Protein AF-A0A093YH82-F1 (afdb_monomer)

Secondary structure (DSSP, 8-state):
--SHHHHHTT-TT-SHHHHHHHHH--TTS-GGGHHHHHHHHHHHHHHS-HHHHHHHHHHHTS-HHHHHHTPPPHHHIIIIITTT--HHHHHHHTS-TT--PPEEEE----GGGHHHHHHHHHHTTTTSTTS--GGGEE--HHHH--SSTTGGGGHHHH-GGGG--PPS---------------SSHHHHHHHHHHHTTPPP-EEEE-TTTT-

Radius of gyration: 19.97 Å; Cα contacts (8 Å, |Δi|>4): 222; chains: 1; bounding box: 44×52×55 Å

Solvent-accessible surface area (backbone atoms only — not comparable to full-atom values): 12768 Å² total; per-residue (Å²): 143,76,61,71,68,63,67,55,50,27,42,83,57,53,37,34,65,42,53,53,46,63,75,69,56,70,82,86,57,62,77,92,44,46,67,62,50,48,59,50,51,41,52,54,56,67,69,44,51,62,77,73,44,38,69,30,42,57,57,44,69,46,55,71,71,58,42,68,76,62,48,65,52,70,71,52,40,65,64,76,40,55,82,65,37,52,52,58,48,32,39,55,42,51,48,60,57,76,60,82,73,56,35,42,37,42,41,53,80,59,76,90,41,45,66,50,49,52,51,50,46,56,78,50,33,57,56,37,97,89,38,37,47,59,72,36,58,45,79,46,70,96,80,39,61,42,76,66,95,69,27,70,62,56,49,47,68,48,35,50,45,68,76,59,67,40,66,73,67,79,70,67,89,62,82,72,78,88,72,96,70,87,87,82,67,63,72,63,51,52,52,50,53,63,55,61,72,68,71,70,80,54,72,48,71,39,38,71,77,74,52,109

Sequence (212 aa):
MSDINSQRLGQYGTVPLDFFILEKWDFSLPVTKDLQQWERLTKEYLALTALQRFPAWARADMSRSELEANLPSNGEIDRALRPFQTRSERLISAQPPGQTEPLWLRTCYDPSLASAYEDMFSDCYVGDASGIPAKCVVDEVGLYDWPGPDGWQNILTRIPGLCDIVQGSVEEDYEFED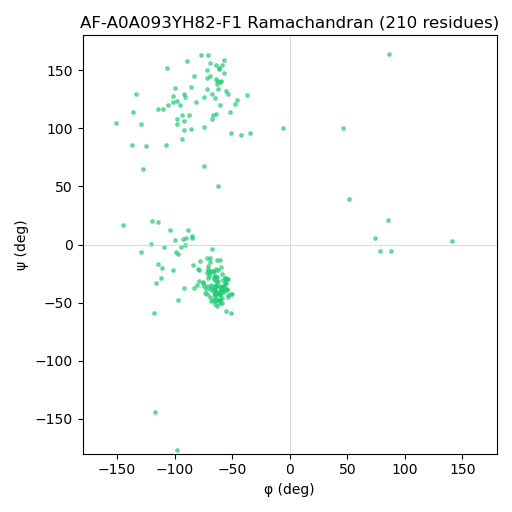EEYQHEGEEENEALGLASFKSRVLIYVLDEEALR

Nearest PDB structures (foldseek):
  2og2-assembly1_A  TM=2.570E-01  e=1.392E+00  Arabidopsis thaliana

Foldseek 3Di:
DPDPVVVPQLDQQQFLLNVQQLVQPDPVDDLVCLVVSLQVSLVVLLPDDLVRSVVSVVSNPDDPVSSVVPGDDPVCCVRNPPVQEDSLLRNQLRDDAPDFFAAEAEQDDPPVLVVLVVVVCVVQVECDPPGGNVSRYHDDCVRRNADDPCRNVCSCSHRVSQLNHDDDDPPPPPPPPDDDDDDDDVVVVVVVVVVVSPDHRHYDYHDPVNSD

Mean predicted aligned error: 10.2 Å

pLDDT: mean 77.93, std 19.52, range [32.75, 98.31]

Structure (mmCIF, N/CA/C/O backbone):
data_AF-A0A093YH82-F1
#
_entry.id   AF-A0A093YH82-F1
#
loop_
_atom_site.group_PDB
_atom_site.id
_atom_site.type_symbol
_atom_site.label_atom_id
_atom_site.label_alt_id
_atom_site.label_comp_id
_atom_site.label_asym_id
_atom_site.label_entity_id
_atom_site.label_seq_id
_atom_site.pdbx_PDB_ins_code
_atom_site.Cartn_x
_atom_site.Cartn_y
_atom_site.Cartn_z
_atom_site.occupancy
_atom_site.B_iso_or_equiv
_atom_site.auth_seq_id
_atom_site.auth_comp_id
_atom_site.auth_asym_id
_atom_site.auth_atom_id
_atom_site.pdbx_PDB_model_num
ATOM 1 N N . MET A 1 1 ? 23.871 -4.138 13.050 1.00 36.53 1 MET A N 1
ATOM 2 C CA . MET A 1 1 ? 22.652 -3.940 13.871 1.00 36.53 1 MET A CA 1
ATOM 3 C C . MET A 1 1 ? 21.409 -4.112 12.985 1.00 36.53 1 MET A C 1
ATOM 5 O O . MET A 1 1 ? 20.714 -3.134 12.759 1.00 36.53 1 MET A O 1
ATOM 9 N N . SER A 1 2 ? 21.144 -5.292 12.400 1.00 43.94 2 SER A N 1
ATOM 10 C CA . SER A 1 2 ? 20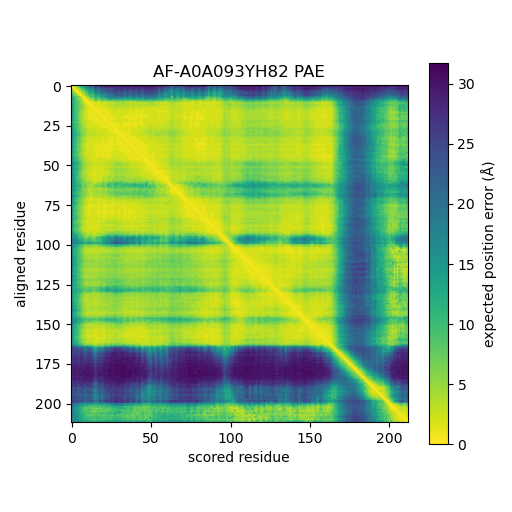.314 -5.316 11.171 1.00 43.94 2 SER A CA 1
ATOM 11 C C . SER A 1 2 ? 19.354 -6.491 10.939 1.00 43.94 2 SER A C 1
ATOM 13 O O . SER A 1 2 ? 18.858 -6.595 9.828 1.00 43.94 2 SER A O 1
ATOM 15 N N . ASP A 1 3 ? 19.001 -7.311 11.934 1.00 40.41 3 ASP A N 1
ATOM 16 C CA . ASP A 1 3 ? 17.954 -8.341 11.721 1.00 40.41 3 ASP A CA 1
ATOM 17 C C . ASP A 1 3 ? 16.657 -8.095 12.504 1.00 40.41 3 ASP A C 1
ATOM 19 O O . ASP A 1 3 ? 15.573 -8.432 12.038 1.00 40.41 3 ASP A O 1
ATOM 23 N N . ILE A 1 4 ? 16.726 -7.438 13.665 1.00 40.38 4 ILE A N 1
ATOM 24 C CA . ILE A 1 4 ? 15.551 -7.262 14.538 1.00 40.38 4 ILE A CA 1
ATOM 25 C C . ILE A 1 4 ? 14.650 -6.111 14.055 1.00 40.38 4 ILE A C 1
ATOM 27 O O . ILE A 1 4 ? 13.427 -6.226 14.108 1.00 40.38 4 ILE A O 1
ATOM 31 N N . ASN A 1 5 ? 15.225 -5.034 13.503 1.00 43.69 5 ASN A N 1
ATOM 32 C CA . ASN A 1 5 ? 14.439 -3.942 12.912 1.00 43.69 5 ASN A CA 1
ATOM 33 C C . ASN A 1 5 ? 13.711 -4.386 11.629 1.00 43.69 5 ASN A C 1
ATOM 35 O O . ASN A 1 5 ? 12.568 -3.994 11.410 1.00 43.69 5 ASN A O 1
ATOM 39 N N . SER A 1 6 ? 14.320 -5.273 10.836 1.00 44.19 6 SER A N 1
ATOM 40 C CA . SER A 1 6 ? 13.731 -5.838 9.613 1.00 44.19 6 SER A CA 1
ATOM 41 C C . SER A 1 6 ? 12.573 -6.804 9.898 1.00 44.19 6 SER A C 1
ATOM 43 O O . SER A 1 6 ? 11.662 -6.933 9.084 1.00 44.19 6 SER A O 1
ATOM 45 N N . GLN A 1 7 ? 12.559 -7.464 11.065 1.00 49.19 7 GLN A N 1
ATOM 46 C CA . GLN A 1 7 ? 11.446 -8.334 11.467 1.00 49.19 7 GLN A CA 1
ATOM 47 C C . GLN A 1 7 ? 10.170 -7.551 11.824 1.00 49.19 7 GLN A C 1
ATOM 49 O O . GLN A 1 7 ? 9.080 -8.084 11.614 1.00 49.19 7 GLN A O 1
ATOM 54 N N . ARG A 1 8 ? 10.305 -6.305 12.305 1.00 60.03 8 ARG A N 1
ATOM 55 C CA . ARG A 1 8 ? 9.200 -5.426 12.739 1.00 60.03 8 ARG A CA 1
ATOM 56 C C . ARG A 1 8 ? 8.541 -4.671 11.586 1.00 60.03 8 ARG A C 1
ATOM 58 O O . ARG A 1 8 ? 7.331 -4.464 11.596 1.00 60.03 8 ARG A O 1
ATOM 65 N N . LEU A 1 9 ? 9.332 -4.244 10.602 1.00 62.75 9 LEU A N 1
ATOM 66 C CA . LEU A 1 9 ? 8.806 -3.506 9.459 1.00 62.75 9 LEU A CA 1
ATOM 67 C C . LEU A 1 9 ? 7.808 -4.397 8.692 1.00 62.75 9 LEU A C 1
ATOM 69 O O . LEU A 1 9 ? 8.036 -5.589 8.455 1.00 62.75 9 LEU A O 1
ATOM 73 N N . GLY A 1 10 ? 6.663 -3.817 8.343 1.00 71.31 10 GLY A N 1
ATOM 74 C CA . GLY A 1 10 ? 5.588 -4.514 7.641 1.00 71.31 10 GLY A CA 1
ATOM 75 C C . GLY A 1 10 ? 4.761 -5.497 8.483 1.00 71.31 10 GLY A C 1
ATOM 76 O O . GLY A 1 10 ? 3.895 -6.169 7.919 1.00 71.31 10 GLY A O 1
ATOM 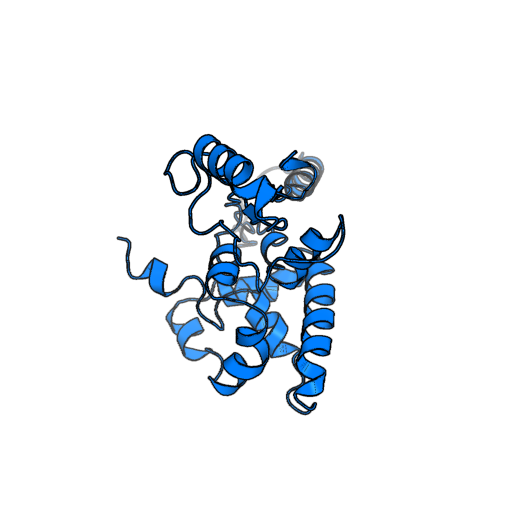77 N N . GLN A 1 11 ? 4.972 -5.594 9.805 1.00 87.31 11 GLN A N 1
ATOM 78 C CA . GLN A 1 11 ? 4.067 -6.334 10.697 1.00 87.31 11 GLN A CA 1
ATOM 79 C C . GLN A 1 11 ? 2.657 -5.716 10.680 1.00 87.31 11 GLN A C 1
ATOM 81 O O . GLN A 1 11 ? 2.493 -4.529 10.417 1.00 87.31 11 GLN A O 1
ATOM 86 N N . TYR A 1 12 ? 1.624 -6.530 10.914 1.00 90.12 12 TYR A N 1
ATOM 87 C CA . TYR A 1 12 ? 0.246 -6.052 11.056 1.00 90.12 12 TYR A CA 1
ATOM 88 C C . TYR A 1 12 ? 0.029 -5.314 12.378 1.00 90.12 12 TYR A C 1
ATOM 90 O O . TYR A 1 12 ? 0.430 -5.817 13.425 1.00 90.12 12 TYR A O 1
ATOM 98 N N . GLY A 1 13 ? -0.632 -4.156 12.322 1.00 89.06 13 GLY A N 1
ATOM 99 C CA . GLY A 1 13 ? -0.897 -3.310 13.487 1.00 89.06 13 GLY A CA 1
ATOM 100 C C . GLY A 1 13 ? 0.239 -2.354 13.843 1.00 89.06 13 GLY A C 1
ATOM 101 O O . GLY A 1 13 ? 0.338 -1.944 14.993 1.00 89.06 13 GLY A O 1
ATOM 102 N N . THR A 1 14 ? 1.126 -2.046 12.896 1.00 87.25 14 THR A N 1
ATOM 103 C CA . THR A 1 14 ? 2.316 -1.218 13.148 1.00 87.25 14 THR A CA 1
ATOM 104 C C . THR A 1 14 ? 2.490 -0.070 12.163 1.00 87.25 14 THR A C 1
ATOM 106 O O . THR A 1 14 ? 3.412 0.716 12.347 1.00 87.25 14 THR A O 1
ATOM 109 N N . VAL A 1 15 ? 1.677 0.027 11.107 1.00 88.19 15 VAL A N 1
ATOM 110 C CA . VAL A 1 15 ? 1.734 1.164 10.171 1.00 88.19 15 VAL A CA 1
ATOM 111 C C . VAL A 1 15 ? 0.530 2.087 10.382 1.00 88.19 15 VAL A C 1
ATOM 113 O O . VAL A 1 15 ? -0.530 1.602 10.787 1.00 88.19 15 VAL A O 1
ATOM 116 N N . PRO A 1 16 ? 0.642 3.395 10.084 1.00 88.44 16 PRO A N 1
ATOM 117 C CA . PRO A 1 16 ? -0.427 4.375 10.312 1.00 88.44 16 PRO A CA 1
ATOM 118 C C . PRO A 1 16 ? -1.782 3.946 9.737 1.00 88.44 16 PRO A C 1
ATOM 120 O O . PRO A 1 16 ? -2.814 4.046 10.403 1.00 88.44 16 PRO A O 1
ATOM 123 N N . LEU A 1 17 ? -1.776 3.395 8.521 1.00 91.81 17 LEU A N 1
ATOM 124 C CA . LEU A 1 17 ? -2.990 2.909 7.875 1.00 91.81 17 LEU A CA 1
ATOM 125 C C . LEU A 1 17 ? -3.718 1.841 8.707 1.00 91.81 17 LEU A C 1
ATOM 127 O O . LEU A 1 17 ? -4.943 1.856 8.735 1.00 91.81 17 LEU A O 1
ATOM 131 N N . ASP A 1 18 ? -3.016 0.956 9.423 1.00 93.69 18 ASP A N 1
ATOM 132 C CA . ASP A 1 18 ? -3.671 -0.084 10.231 1.00 93.69 18 ASP A CA 1
ATOM 133 C C . ASP A 1 18 ? -4.553 0.517 11.306 1.00 93.69 18 ASP A C 1
ATOM 135 O O . ASP A 1 18 ? -5.696 0.102 11.469 1.00 93.69 18 ASP A O 1
ATOM 139 N N . PHE A 1 19 ? -4.017 1.500 12.032 1.00 92.00 19 PHE A N 1
ATOM 140 C CA . PHE A 1 19 ? -4.738 2.165 13.107 1.00 92.00 19 PHE A CA 1
ATOM 141 C C . PHE A 1 19 ? -5.985 2.846 12.558 1.00 92.00 19 PHE A C 1
ATOM 143 O O . PHE A 1 19 ? -7.058 2.723 13.142 1.00 92.00 19 PHE A O 1
ATOM 150 N N . PHE A 1 20 ? -5.859 3.509 11.406 1.00 94.56 20 PHE A N 1
ATOM 151 C CA . PHE A 1 20 ? -6.989 4.153 10.748 1.00 94.56 20 PHE A CA 1
ATOM 152 C C . PHE A 1 20 ? -8.055 3.148 10.294 1.00 94.56 20 PHE A C 1
ATOM 154 O O . PHE A 1 20 ? -9.246 3.365 10.522 1.00 94.56 20 PHE A O 1
ATOM 161 N N . ILE A 1 21 ? -7.633 2.055 9.652 1.00 96.44 21 ILE A N 1
ATOM 162 C CA . ILE A 1 21 ? -8.532 1.013 9.154 1.00 96.44 21 ILE A CA 1
ATOM 163 C C . ILE A 1 21 ? -9.257 0.357 10.324 1.00 96.44 21 ILE A C 1
ATOM 165 O O . ILE A 1 21 ? -10.482 0.335 10.327 1.00 96.44 21 ILE A O 1
ATOM 169 N N . LEU A 1 22 ? -8.527 -0.123 11.331 1.00 95.94 22 LEU A N 1
ATOM 170 C CA . LEU A 1 22 ? -9.089 -0.854 12.467 1.00 95.94 22 LEU A CA 1
ATOM 171 C C . LEU A 1 22 ? -10.028 0.003 13.321 1.00 95.94 22 LEU A C 1
ATOM 173 O O . LEU A 1 22 ? -11.048 -0.502 13.777 1.00 95.94 22 LEU A O 1
ATOM 177 N N . GLU A 1 23 ? -9.740 1.297 13.488 1.00 95.31 23 GLU A N 1
ATOM 178 C CA . GLU A 1 23 ? -10.619 2.220 14.221 1.00 95.31 23 GLU A CA 1
ATOM 179 C C . GLU A 1 23 ? -11.972 2.427 13.521 1.00 95.31 23 GLU A C 1
ATOM 181 O O . GLU A 1 23 ? -12.988 2.666 14.173 1.00 95.31 23 GLU A O 1
ATOM 186 N N . LYS A 1 24 ? -12.003 2.331 12.188 1.00 97.00 24 LYS A N 1
ATOM 187 C CA . LYS A 1 24 ? -13.188 2.623 11.365 1.00 97.00 24 LYS A CA 1
ATOM 188 C C . LYS A 1 24 ? -13.828 1.388 10.733 1.00 97.00 24 LYS A C 1
ATOM 190 O O . LYS A 1 24 ? -14.830 1.524 10.022 1.00 97.00 24 LYS A O 1
ATOM 195 N N . TRP A 1 25 ? -13.253 0.208 10.944 1.00 98.31 25 TRP A N 1
ATOM 196 C CA . TRP A 1 25 ? -13.757 -1.038 10.387 1.00 98.31 25 TRP A CA 1
ATOM 197 C C . TRP A 1 25 ? -15.017 -1.485 11.125 1.00 98.31 25 TRP A C 1
ATOM 199 O O . TRP A 1 25 ? -15.015 -1.635 12.346 1.00 98.31 25 TRP A O 1
ATOM 209 N N . ASP A 1 26 ? -16.096 -1.756 10.393 1.00 97.94 26 ASP A N 1
ATOM 210 C CA . ASP A 1 26 ? -17.311 -2.306 10.985 1.00 97.94 26 ASP A CA 1
ATOM 211 C C . ASP A 1 26 ? -17.272 -3.838 10.930 1.00 97.94 26 ASP A C 1
ATOM 213 O O . ASP A 1 26 ? -17.585 -4.477 9.917 1.00 97.94 26 ASP A O 1
ATOM 217 N N . PHE A 1 27 ? -16.888 -4.442 12.055 1.00 96.88 27 PHE A N 1
ATOM 218 C CA . PHE A 1 27 ? -16.849 -5.895 12.222 1.00 96.88 27 PHE A CA 1
ATOM 219 C C . PHE A 1 27 ? -18.239 -6.543 12.312 1.00 96.88 27 PHE A C 1
ATOM 221 O O . PHE A 1 27 ? -18.332 -7.770 12.208 1.00 96.88 27 PHE A O 1
ATOM 228 N N . SER A 1 28 ? -19.318 -5.770 12.469 1.00 97.50 28 SER A N 1
ATOM 229 C CA . SER A 1 28 ? -20.687 -6.303 12.492 1.00 97.50 28 SER A CA 1
ATOM 230 C C . SER A 1 28 ? -21.231 -6.617 11.093 1.00 97.50 28 SER A C 1
ATOM 232 O O . SER A 1 28 ? -22.133 -7.447 10.950 1.00 97.50 28 SER A O 1
ATOM 234 N N . LEU A 1 29 ? -20.663 -6.003 10.048 1.00 97.25 29 LEU A N 1
ATOM 235 C CA . LEU A 1 29 ? -21.036 -6.264 8.658 1.00 97.25 29 LEU A CA 1
ATOM 236 C C . LEU A 1 29 ? -20.603 -7.671 8.210 1.00 97.25 29 LEU A C 1
ATOM 238 O O . LEU A 1 29 ? -19.674 -8.244 8.774 1.00 97.25 29 LEU A O 1
ATOM 242 N N . PRO A 1 30 ? -21.244 -8.262 7.186 1.00 97.50 30 PRO A N 1
ATOM 243 C CA . PRO A 1 30 ? -20.810 -9.544 6.636 1.00 97.50 30 PRO A CA 1
ATOM 244 C C . PRO A 1 30 ? -19.510 -9.407 5.831 1.00 97.50 30 PRO A C 1
ATOM 246 O O . PRO A 1 30 ? -19.300 -8.395 5.167 1.00 97.50 30 PRO A O 1
ATOM 249 N N . VAL A 1 31 ? -18.697 -10.472 5.792 1.00 96.75 31 VAL A N 1
ATOM 250 C CA . VAL A 1 31 ? -17.397 -10.524 5.079 1.00 96.75 31 VAL A CA 1
ATOM 251 C C . VAL A 1 31 ? -17.500 -10.114 3.604 1.00 96.75 31 VAL A C 1
ATOM 253 O O . VAL A 1 31 ? -16.593 -9.511 3.045 1.00 96.75 31 VAL A O 1
ATOM 256 N N . THR A 1 32 ? -18.649 -10.342 2.964 1.00 97.12 32 THR A N 1
ATOM 257 C CA . THR A 1 32 ? -18.919 -9.896 1.584 1.00 97.12 32 THR A CA 1
ATOM 258 C C . THR A 1 32 ? -18.850 -8.375 1.393 1.00 97.12 32 THR A C 1
ATOM 260 O O . THR A 1 32 ? -18.873 -7.902 0.260 1.00 97.12 32 THR A O 1
ATOM 263 N N . LYS A 1 33 ? -18.839 -7.596 2.479 1.00 97.75 33 LYS A N 1
ATOM 264 C CA . LYS A 1 33 ? -18.702 -6.136 2.468 1.00 97.75 33 LYS A CA 1
ATOM 265 C C . LYS A 1 33 ? -17.278 -5.663 2.721 1.00 97.75 33 LYS A C 1
ATOM 267 O O . LYS A 1 33 ? -17.025 -4.482 2.525 1.00 97.75 33 LYS A O 1
ATOM 272 N N . ASP A 1 34 ? -16.359 -6.549 3.087 1.00 97.75 34 ASP A N 1
ATOM 273 C CA . ASP A 1 34 ? -15.014 -6.173 3.524 1.00 97.75 34 ASP A CA 1
ATOM 274 C C . ASP A 1 34 ? -14.233 -5.442 2.413 1.00 97.75 34 ASP A C 1
ATOM 276 O O . ASP A 1 34 ? -13.659 -4.392 2.679 1.00 97.75 34 ASP A O 1
ATOM 280 N N . LEU A 1 35 ? -14.321 -5.874 1.146 1.00 96.06 35 LEU A N 1
ATOM 281 C CA . LEU A 1 35 ? -13.707 -5.139 0.024 1.00 96.06 35 LEU A CA 1
ATOM 282 C C . LEU A 1 35 ? -14.265 -3.713 -0.118 1.00 96.06 35 LEU A C 1
ATOM 284 O O . LEU A 1 35 ? -13.513 -2.757 -0.276 1.00 96.06 35 LEU A O 1
ATOM 288 N N . GLN A 1 36 ? -15.586 -3.557 -0.003 1.00 97.12 36 GLN A N 1
ATOM 289 C CA . GLN A 1 36 ? -16.234 -2.246 -0.074 1.00 97.12 36 GLN A CA 1
ATOM 290 C C . GLN A 1 36 ? -15.825 -1.348 1.106 1.00 97.12 36 GLN A C 1
ATOM 292 O O . GLN A 1 36 ? -15.697 -0.134 0.941 1.00 97.12 36 GLN A O 1
ATOM 297 N N . GLN A 1 37 ? -15.636 -1.929 2.296 1.00 97.94 37 GLN A N 1
ATOM 298 C CA . GLN A 1 37 ? -15.119 -1.201 3.454 1.00 97.94 37 GLN A CA 1
ATOM 299 C C . GLN A 1 37 ? -13.688 -0.732 3.203 1.00 97.94 37 GLN A C 1
ATOM 301 O O . GLN A 1 37 ? -13.418 0.453 3.387 1.00 97.94 37 GLN A O 1
ATOM 306 N N . TRP A 1 38 ? -12.816 -1.625 2.729 1.00 97.31 38 TRP A N 1
ATOM 307 C CA . TRP A 1 38 ? -11.430 -1.304 2.402 1.00 97.31 38 TRP A CA 1
ATOM 308 C C . TRP A 1 38 ? -11.342 -0.144 1.411 1.00 97.31 38 TRP A C 1
ATOM 310 O O . TRP A 1 38 ? -10.793 0.899 1.749 1.00 97.31 38 TRP A O 1
ATOM 320 N N . GLU A 1 39 ? -11.972 -0.267 0.239 1.00 95.62 39 GLU A N 1
ATOM 321 C CA . GLU A 1 39 ? -11.929 0.764 -0.807 1.00 95.62 39 GLU A CA 1
ATOM 322 C C . GLU A 1 39 ? -12.434 2.127 -0.326 1.00 95.62 39 GLU A C 1
ATOM 324 O O . GLU A 1 39 ? -11.891 3.171 -0.698 1.00 95.62 39 GLU A O 1
ATOM 329 N N . ARG A 1 40 ? -13.498 2.135 0.486 1.00 97.38 40 ARG A N 1
ATOM 330 C CA . ARG A 1 40 ? -14.032 3.365 1.075 1.00 97.38 40 ARG A CA 1
ATOM 331 C C . ARG A 1 40 ? -13.018 3.979 2.034 1.00 97.38 40 ARG A C 1
ATOM 333 O O . ARG A 1 40 ? -12.721 5.164 1.914 1.00 97.38 40 ARG A O 1
ATOM 340 N N . LEU A 1 41 ? -12.489 3.191 2.965 1.00 97.75 41 LEU A N 1
ATOM 341 C CA . LEU A 1 41 ? -11.583 3.688 3.995 1.00 97.75 41 LEU A CA 1
ATOM 342 C C . LEU A 1 41 ? -10.236 4.128 3.417 1.00 97.75 41 LEU A C 1
ATOM 344 O O . LEU A 1 41 ? -9.715 5.151 3.844 1.00 97.75 41 LEU A O 1
ATOM 348 N N . THR A 1 42 ? -9.693 3.446 2.408 1.00 95.62 42 THR A N 1
ATOM 349 C CA . THR A 1 42 ? -8.461 3.898 1.743 1.00 95.62 42 THR A CA 1
ATOM 350 C C . THR A 1 42 ? -8.670 5.214 1.005 1.00 95.62 42 THR A C 1
ATOM 352 O O . THR A 1 42 ? -7.806 6.083 1.056 1.00 95.62 42 THR A O 1
ATOM 355 N N . LYS A 1 43 ? -9.832 5.410 0.365 1.00 94.69 43 LYS A N 1
ATOM 356 C CA . LYS A 1 43 ? -10.190 6.702 -0.246 1.00 94.69 43 LYS A CA 1
ATOM 357 C C . LYS A 1 43 ? -10.341 7.799 0.804 1.00 94.69 43 LYS A C 1
ATOM 359 O O . LYS A 1 43 ? -9.844 8.900 0.591 1.00 94.69 43 LYS A O 1
ATOM 364 N N . GLU A 1 44 ? -10.989 7.501 1.931 1.00 95.50 44 GLU A N 1
ATOM 365 C CA . GLU A 1 44 ? -11.082 8.432 3.061 1.00 95.50 44 GLU A CA 1
ATOM 366 C C . GLU A 1 44 ? -9.691 8.807 3.578 1.00 95.50 44 GLU A C 1
ATOM 368 O O . GLU A 1 44 ? -9.417 9.991 3.739 1.00 95.50 44 GLU A O 1
ATOM 373 N N . TYR A 1 45 ? -8.800 7.829 3.766 1.00 93.12 45 TYR A N 1
ATOM 374 C CA . TYR A 1 45 ? -7.431 8.047 4.232 1.00 93.12 45 TYR A CA 1
ATOM 375 C C . TYR A 1 45 ? -6.622 8.935 3.280 1.00 93.12 45 TYR A C 1
ATOM 377 O O . TYR A 1 45 ? -6.011 9.917 3.706 1.00 93.12 45 TYR A O 1
ATOM 385 N N . LEU A 1 46 ? -6.662 8.635 1.979 1.00 89.62 46 LEU A N 1
ATOM 386 C CA . LEU A 1 46 ? -5.981 9.412 0.939 1.00 89.62 46 LEU A CA 1
ATOM 387 C C . LEU A 1 46 ? -6.511 10.848 0.827 1.00 89.62 46 LEU A C 1
ATOM 389 O O . LEU A 1 46 ? -5.761 11.743 0.444 1.00 89.62 46 LEU A O 1
ATOM 393 N N . ALA A 1 47 ? -7.775 11.088 1.182 1.00 90.38 47 ALA A N 1
ATOM 394 C CA . ALA A 1 47 ? -8.365 12.424 1.195 1.00 90.38 47 ALA A CA 1
ATOM 395 C C . ALA A 1 47 ? -7.967 13.265 2.422 1.00 90.38 47 ALA A C 1
ATOM 397 O O . ALA A 1 47 ? -8.182 14.478 2.415 1.00 90.38 47 ALA A O 1
ATOM 398 N N . LEU A 1 48 ? -7.397 12.653 3.468 1.00 84.62 48 LEU A N 1
ATOM 399 C CA . LEU A 1 48 ? -6.932 13.375 4.653 1.00 84.62 48 LEU A CA 1
ATOM 400 C C . LEU A 1 48 ? -5.706 14.236 4.338 1.00 84.62 48 LEU A C 1
ATOM 402 O O . LEU A 1 48 ? -4.827 13.829 3.576 1.00 84.62 48 LEU A O 1
ATOM 406 N N . THR A 1 49 ? -5.611 15.394 4.989 1.00 81.44 49 THR A N 1
ATOM 407 C CA . THR A 1 49 ? -4.369 16.177 5.047 1.00 81.44 49 THR A CA 1
ATOM 408 C C . THR A 1 49 ? -3.329 15.485 5.932 1.00 81.44 49 THR A C 1
ATOM 410 O O . THR A 1 49 ? -3.672 14.637 6.758 1.00 81.44 49 THR A O 1
ATOM 413 N N . ALA A 1 50 ? -2.055 15.879 5.822 1.00 74.00 50 ALA A N 1
ATOM 414 C CA . ALA A 1 50 ? -0.995 15.361 6.693 1.00 74.00 50 ALA A CA 1
ATOM 415 C C . ALA A 1 50 ? -1.343 15.524 8.188 1.00 74.00 50 ALA A C 1
ATOM 417 O O . ALA A 1 50 ? -1.269 14.562 8.950 1.00 74.00 50 ALA A O 1
ATOM 418 N N . LEU A 1 51 ? -1.849 16.702 8.581 1.00 73.56 51 LEU A N 1
ATOM 419 C CA . LEU A 1 51 ? -2.296 16.974 9.952 1.00 73.56 51 LEU A CA 1
ATOM 420 C C . LEU A 1 51 ? -3.429 16.036 10.396 1.00 73.56 51 LEU A C 1
ATOM 422 O O . LEU A 1 51 ? -3.443 15.560 11.526 1.00 73.56 51 LEU A O 1
ATOM 426 N N . GLN A 1 52 ? -4.371 15.723 9.505 1.00 81.06 52 GLN A N 1
ATOM 427 C CA . GLN A 1 52 ? -5.463 14.797 9.810 1.00 81.06 52 GLN A CA 1
ATOM 428 C C . GLN A 1 52 ? -5.002 13.335 9.913 1.00 81.06 52 GLN A C 1
ATOM 430 O O . GLN A 1 52 ? -5.654 12.544 10.594 1.00 81.06 52 GLN A O 1
ATOM 435 N N . ARG A 1 53 ? -3.889 12.963 9.268 1.00 82.69 53 ARG A N 1
ATOM 436 C CA . ARG A 1 53 ? -3.269 11.632 9.405 1.00 82.69 53 ARG A CA 1
ATOM 437 C C . ARG A 1 53 ? -2.353 11.525 10.623 1.00 82.69 53 ARG A C 1
ATOM 439 O O . ARG A 1 53 ? -2.078 10.405 11.056 1.00 82.69 53 ARG A O 1
ATOM 446 N N . PHE A 1 54 ? -1.926 12.652 11.197 1.00 79.81 54 PHE A N 1
ATOM 447 C CA . PHE A 1 54 ? -0.991 12.700 12.323 1.00 79.81 54 PHE A CA 1
ATOM 448 C C . PHE A 1 54 ? -1.369 11.784 13.499 1.00 79.81 54 PHE A C 1
ATOM 450 O O . PHE A 1 54 ? -0.487 11.074 13.967 1.00 79.81 54 PHE A O 1
ATOM 457 N N . PRO A 1 55 ? -2.637 11.668 13.949 1.00 83.69 55 PRO A N 1
ATOM 458 C CA . PRO A 1 55 ? -2.971 10.770 15.059 1.00 83.69 55 PRO A CA 1
ATOM 459 C C . PRO A 1 55 ? -2.630 9.298 14.792 1.00 83.69 55 PRO A C 1
ATOM 461 O O . PRO A 1 55 ? -2.199 8.583 15.693 1.00 83.69 55 PRO A O 1
ATOM 464 N N . ALA A 1 56 ? -2.806 8.834 13.553 1.00 83.56 56 ALA A N 1
ATOM 465 C CA . ALA A 1 56 ? -2.455 7.472 13.164 1.00 83.56 56 ALA A CA 1
ATOM 466 C C . ALA A 1 56 ? -0.931 7.283 13.084 1.00 83.56 56 ALA A C 1
ATOM 468 O O . ALA A 1 56 ? -0.414 6.234 13.465 1.00 83.56 56 ALA A O 1
ATOM 469 N N . TRP A 1 57 ? -0.218 8.318 12.641 1.00 80.06 57 TRP A N 1
ATOM 470 C CA . TRP A 1 57 ? 1.243 8.363 12.623 1.00 80.06 57 TRP A CA 1
ATOM 471 C C . TRP A 1 57 ? 1.856 8.374 14.022 1.00 80.06 57 TRP A C 1
ATOM 473 O O . TRP A 1 57 ? 2.709 7.543 14.308 1.00 80.06 57 TRP A O 1
ATOM 483 N N . ALA A 1 58 ? 1.364 9.228 14.919 1.00 79.38 58 ALA A N 1
ATOM 484 C CA . ALA A 1 58 ? 1.800 9.286 16.311 1.00 79.38 58 ALA A CA 1
ATOM 485 C C . ALA A 1 58 ? 1.629 7.932 17.016 1.00 79.38 58 ALA A C 1
ATOM 487 O O . ALA A 1 58 ? 2.479 7.522 17.800 1.00 79.38 58 ALA A O 1
ATOM 488 N N . ARG A 1 59 ? 0.561 7.186 16.692 1.00 81.31 59 ARG A N 1
ATOM 489 C CA . ARG A 1 59 ? 0.387 5.815 17.191 1.00 81.31 59 ARG A CA 1
ATOM 490 C C . ARG A 1 59 ? 1.425 4.843 16.632 1.00 81.31 59 ARG A C 1
ATOM 492 O O . ARG A 1 59 ? 1.904 3.992 17.372 1.00 81.31 59 ARG A O 1
ATOM 499 N N . ALA A 1 60 ? 1.769 4.959 15.352 1.00 81.50 60 ALA A N 1
ATOM 500 C CA . ALA A 1 60 ? 2.791 4.122 14.725 1.00 81.50 60 ALA A CA 1
ATOM 501 C C . ALA A 1 60 ? 4.213 4.414 15.244 1.00 81.50 60 ALA A C 1
ATOM 503 O O . ALA A 1 60 ? 5.068 3.532 15.178 1.00 81.50 60 ALA A O 1
ATOM 504 N N . ASP A 1 61 ? 4.442 5.610 15.792 1.00 78.75 61 ASP A N 1
ATOM 505 C CA . ASP A 1 61 ? 5.722 6.042 16.368 1.00 78.75 61 ASP A CA 1
ATOM 506 C C . ASP A 1 61 ? 5.860 5.752 17.879 1.00 78.75 61 ASP A C 1
ATOM 508 O O . ASP A 1 61 ? 6.898 6.017 18.484 1.00 78.75 61 ASP A O 1
ATOM 512 N N . MET A 1 62 ? 4.832 5.165 18.509 1.00 78.44 62 MET A N 1
ATOM 513 C CA . MET A 1 62 ? 4.876 4.789 19.927 1.00 78.44 62 MET A CA 1
ATOM 514 C C . MET A 1 62 ? 6.036 3.836 20.252 1.00 78.44 62 MET A C 1
ATOM 516 O O . MET A 1 62 ? 6.551 3.093 19.403 1.00 78.44 62 MET A O 1
ATOM 520 N N . SER A 1 63 ? 6.424 3.800 21.532 1.00 75.81 63 SER A N 1
ATOM 521 C CA . SER A 1 63 ? 7.487 2.907 21.982 1.00 75.81 63 SER A CA 1
ATOM 522 C C . SER A 1 63 ? 7.140 1.444 21.694 1.00 75.81 63 SER A C 1
ATOM 524 O O . SER A 1 63 ? 5.980 1.030 21.638 1.00 75.81 63 SER A O 1
ATOM 526 N N . ARG A 1 64 ? 8.172 0.609 21.549 1.00 70.31 64 ARG A N 1
ATOM 527 C CA . ARG A 1 64 ? 7.997 -0.813 21.226 1.00 70.31 64 ARG A CA 1
ATOM 528 C C . ARG A 1 64 ? 7.055 -1.533 22.199 1.00 70.31 64 ARG A C 1
ATOM 530 O O . ARG A 1 64 ? 6.220 -2.312 21.756 1.00 70.31 64 ARG A O 1
ATOM 537 N N . SER A 1 65 ? 7.198 -1.282 23.498 1.00 75.81 65 SER A N 1
ATOM 538 C CA . SER A 1 65 ? 6.354 -1.895 24.527 1.00 75.81 65 SER A CA 1
ATOM 539 C C . SER A 1 65 ? 4.892 -1.476 24.410 1.00 75.81 65 SER A C 1
ATOM 541 O O . SER A 1 65 ? 4.007 -2.285 24.671 1.00 75.81 65 SER A O 1
ATOM 543 N N . GLU A 1 66 ? 4.632 -0.233 24.003 1.00 79.69 66 GLU A N 1
ATOM 544 C CA . GLU A 1 66 ? 3.273 0.276 23.816 1.00 79.69 66 GLU A CA 1
ATOM 545 C C . GLU A 1 66 ? 2.633 -0.308 22.559 1.00 79.69 66 GLU A C 1
ATOM 547 O O . GLU A 1 66 ? 1.481 -0.731 22.609 1.00 79.69 66 GLU A O 1
ATOM 552 N N . LEU A 1 67 ? 3.378 -0.414 21.457 1.00 77.31 67 LEU A N 1
ATOM 553 C CA . LEU A 1 67 ? 2.893 -1.075 20.244 1.00 77.31 67 LEU A CA 1
ATOM 554 C C . LEU A 1 67 ? 2.576 -2.552 20.496 1.00 77.31 67 LEU A C 1
ATOM 556 O O . LEU A 1 67 ? 1.491 -3.004 20.147 1.00 77.31 67 LEU A O 1
ATOM 560 N N . GLU A 1 68 ? 3.481 -3.295 21.142 1.00 79.00 68 GLU A N 1
ATOM 561 C CA . GLU A 1 68 ? 3.283 -4.721 21.448 1.00 79.00 68 GLU A CA 1
ATOM 562 C C . GLU A 1 68 ? 2.071 -4.958 22.363 1.00 79.00 68 GLU A C 1
ATOM 564 O O . GLU A 1 68 ? 1.348 -5.938 22.182 1.00 79.00 68 GLU A O 1
ATOM 569 N N . ALA A 1 69 ? 1.811 -4.048 23.307 1.00 80.88 69 ALA A N 1
ATOM 570 C CA . ALA A 1 69 ? 0.640 -4.111 24.179 1.00 80.88 69 ALA A CA 1
ATOM 571 C C . ALA A 1 69 ? -0.684 -3.812 23.453 1.00 80.88 69 ALA A C 1
ATOM 573 O O . ALA A 1 69 ? -1.738 -4.235 23.925 1.00 80.88 69 ALA A O 1
ATOM 574 N N . ASN A 1 70 ? -0.632 -3.104 22.321 1.00 81.50 70 ASN A N 1
ATOM 575 C CA . ASN A 1 70 ? -1.797 -2.649 21.559 1.00 81.50 70 ASN A CA 1
ATOM 576 C C . ASN A 1 70 ? -1.903 -3.303 20.171 1.00 81.50 70 ASN A C 1
ATOM 578 O O . ASN A 1 70 ? -2.591 -2.779 19.293 1.00 81.50 70 ASN A O 1
ATOM 582 N N . LEU A 1 71 ? -1.231 -4.439 19.949 1.00 86.31 71 LEU A N 1
ATOM 583 C CA . LEU A 1 71 ? -1.352 -5.160 18.685 1.00 86.31 71 LEU A CA 1
ATOM 584 C C . LEU A 1 71 ? -2.797 -5.647 18.476 1.00 86.31 71 LEU A C 1
ATOM 586 O O . LEU A 1 71 ? -3.408 -6.180 19.408 1.00 86.31 71 LEU A O 1
ATOM 590 N N . PRO A 1 72 ? -3.333 -5.527 17.249 1.00 91.12 72 PRO A N 1
ATOM 591 C CA . PRO A 1 72 ? -4.638 -6.071 16.921 1.00 91.12 72 PRO A CA 1
ATOM 592 C C . PRO A 1 72 ? -4.655 -7.587 17.088 1.00 91.12 72 PRO A C 1
ATOM 594 O O . PRO A 1 72 ? -3.649 -8.282 16.907 1.00 91.12 72 PRO A O 1
ATOM 597 N N . SER A 1 73 ? -5.832 -8.119 17.391 1.00 93.69 73 SER A N 1
ATOM 598 C CA . SER A 1 73 ? -6.041 -9.557 17.451 1.00 93.69 73 SER A CA 1
ATOM 599 C C . SER A 1 73 ? -5.835 -10.205 16.080 1.00 93.69 73 SER A C 1
ATOM 601 O O . SER A 1 73 ? -6.075 -9.602 15.032 1.00 93.69 73 SER A O 1
ATOM 603 N N . ASN A 1 74 ? -5.473 -11.491 16.070 1.00 94.06 74 ASN A N 1
ATOM 604 C CA . ASN A 1 74 ? -5.366 -12.247 14.818 1.00 94.06 74 ASN A CA 1
ATOM 605 C C . ASN A 1 74 ? -6.677 -12.216 14.014 1.00 94.06 74 ASN A C 1
ATOM 607 O O . ASN A 1 74 ? -6.635 -12.146 12.796 1.00 94.06 74 ASN A O 1
ATOM 611 N N . GLY A 1 75 ? -7.842 -12.198 14.671 1.00 95.81 75 GLY A N 1
ATOM 612 C CA . GLY A 1 75 ? -9.129 -12.100 13.975 1.00 95.81 75 GLY A CA 1
ATOM 613 C C . GLY A 1 75 ? -9.314 -10.775 13.228 1.00 95.81 75 GLY A C 1
ATOM 614 O O . GLY A 1 75 ? -9.827 -10.768 12.110 1.00 95.81 75 GLY A O 1
ATOM 615 N N . GLU A 1 76 ? -8.865 -9.664 13.814 1.00 96.19 76 GLU A N 1
ATOM 616 C CA . GLU A 1 76 ? -8.898 -8.347 13.169 1.00 96.19 76 GLU A CA 1
ATOM 617 C C . GLU A 1 76 ? -7.911 -8.278 12.004 1.00 96.19 76 GLU A C 1
ATOM 619 O O . GLU A 1 76 ? -8.278 -7.848 10.910 1.00 96.19 76 GLU A O 1
ATOM 624 N N . ILE A 1 77 ? -6.687 -8.774 12.204 1.00 96.00 77 ILE A N 1
ATOM 625 C CA . ILE A 1 77 ? -5.653 -8.829 11.162 1.00 96.00 77 ILE A CA 1
ATOM 626 C C . ILE A 1 77 ? -6.138 -9.644 9.960 1.00 96.00 77 ILE A C 1
ATOM 628 O O . ILE A 1 77 ? -6.043 -9.186 8.820 1.00 96.00 77 ILE A O 1
ATOM 632 N N . ASP A 1 78 ? -6.644 -10.851 10.211 1.00 96.31 78 ASP A N 1
ATOM 633 C CA . ASP A 1 78 ? -7.046 -11.819 9.187 1.00 96.31 78 ASP A CA 1
ATOM 634 C C . ASP A 1 78 ? -8.211 -11.311 8.340 1.00 96.31 78 ASP A C 1
ATOM 636 O O . ASP A 1 78 ? -8.344 -11.696 7.178 1.00 96.31 78 ASP A O 1
ATOM 640 N N . ARG A 1 79 ? -9.043 -10.442 8.918 1.00 96.88 79 ARG A N 1
ATOM 641 C CA . ARG A 1 79 ? -10.249 -9.930 8.281 1.00 96.88 79 ARG A CA 1
ATOM 642 C C . ARG A 1 79 ? -10.060 -8.571 7.615 1.00 96.88 79 ARG A C 1
ATOM 644 O O . ARG A 1 79 ? -10.505 -8.390 6.487 1.00 96.88 79 ARG A O 1
ATOM 651 N N . ALA A 1 80 ? -9.445 -7.619 8.311 1.00 97.00 80 ALA A N 1
ATOM 652 C CA . ALA A 1 80 ? -9.443 -6.214 7.907 1.00 97.00 80 ALA A CA 1
ATOM 653 C C . ALA A 1 80 ? -8.143 -5.766 7.225 1.00 97.00 80 ALA A C 1
ATOM 655 O O . ALA A 1 80 ? -8.160 -4.773 6.504 1.00 97.00 80 ALA A O 1
ATOM 656 N N . LEU A 1 81 ? -7.024 -6.473 7.435 1.00 95.44 81 LEU A N 1
ATOM 657 C CA . LEU A 1 81 ? -5.708 -6.027 6.958 1.00 95.44 81 LEU A CA 1
ATOM 658 C C . LEU A 1 81 ? -5.081 -6.997 5.950 1.00 95.44 81 LEU A C 1
ATOM 660 O O . LEU A 1 81 ? -4.803 -6.620 4.812 1.00 95.44 81 LEU A O 1
ATOM 664 N N . ARG A 1 82 ? -4.874 -8.260 6.344 1.00 94.69 82 ARG A N 1
ATOM 665 C CA . ARG A 1 82 ? -4.147 -9.259 5.539 1.00 94.69 82 ARG A CA 1
ATOM 666 C C . ARG A 1 82 ? -4.715 -9.485 4.132 1.00 94.69 82 ARG A C 1
ATOM 668 O O . ARG A 1 82 ? -3.910 -9.664 3.221 1.00 94.69 82 ARG A O 1
ATOM 675 N N . PRO A 1 83 ? -6.044 -9.490 3.908 1.00 95.25 83 PRO A N 1
ATOM 676 C CA . PRO A 1 83 ? -6.581 -9.697 2.563 1.00 95.25 83 PRO A CA 1
ATOM 677 C C . PRO A 1 83 ? -6.247 -8.566 1.584 1.00 95.25 83 PRO A C 1
ATOM 679 O O . PRO A 1 83 ? -6.247 -8.785 0.374 1.00 95.25 83 PRO A O 1
ATOM 682 N N . PHE A 1 84 ? -5.979 -7.361 2.091 1.00 94.88 84 PHE A N 1
ATOM 683 C CA . PHE A 1 84 ? -5.896 -6.154 1.270 1.00 94.88 84 PHE A CA 1
ATOM 684 C C . PHE A 1 84 ? -4.485 -5.581 1.156 1.00 94.88 84 PHE A C 1
ATOM 686 O O . PHE A 1 84 ? -4.201 -4.877 0.190 1.00 94.88 84 PHE A O 1
ATOM 693 N N . GLN A 1 85 ? -3.594 -5.937 2.083 1.00 92.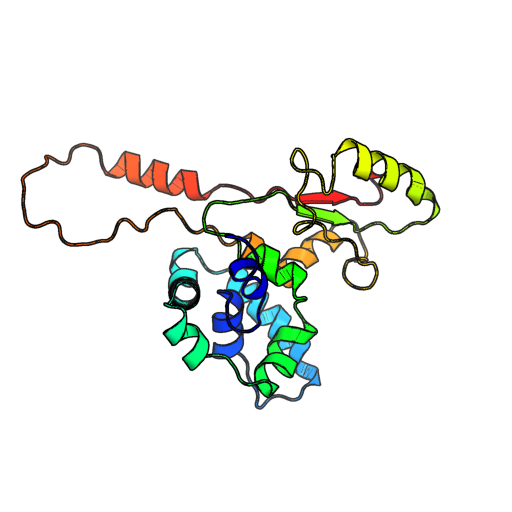81 85 GLN A N 1
ATOM 694 C CA . GLN A 1 85 ? -2.191 -5.545 2.057 1.00 92.81 85 GLN A CA 1
ATOM 695 C C . GLN A 1 85 ? -1.262 -6.722 2.329 1.00 92.81 85 GLN A C 1
ATOM 697 O O . GLN A 1 85 ? -1.394 -7.411 3.338 1.00 92.81 85 GLN A O 1
ATOM 702 N N . THR A 1 86 ? -0.267 -6.910 1.468 1.00 91.19 86 THR A N 1
ATOM 703 C CA . THR A 1 86 ? 0.825 -7.860 1.687 1.00 91.19 86 THR A CA 1
ATOM 704 C C . THR A 1 86 ? 1.843 -7.299 2.674 1.00 91.19 86 THR A C 1
ATOM 706 O O . THR A 1 86 ? 1.930 -6.096 2.917 1.00 91.19 86 THR A O 1
ATOM 709 N N . ARG A 1 87 ? 2.690 -8.171 3.231 1.00 86.56 87 ARG A N 1
ATOM 710 C CA . ARG A 1 87 ? 3.799 -7.724 4.084 1.00 86.56 87 ARG A CA 1
ATOM 711 C C . ARG A 1 87 ? 4.756 -6.782 3.340 1.00 86.56 87 ARG A C 1
ATOM 713 O O . ARG A 1 87 ? 5.217 -5.817 3.939 1.00 86.56 87 ARG A O 1
ATOM 720 N N . SER A 1 88 ? 5.027 -7.039 2.061 1.00 86.19 88 SER A N 1
ATOM 721 C CA . SER A 1 88 ? 5.914 -6.211 1.234 1.00 86.19 88 SER A CA 1
ATOM 722 C C . SER A 1 88 ? 5.349 -4.805 1.016 1.00 86.19 88 SER A C 1
ATOM 724 O O . SER A 1 88 ? 6.049 -3.819 1.215 1.00 86.19 88 SER A O 1
ATOM 726 N N . GLU A 1 89 ? 4.051 -4.689 0.740 1.00 91.25 89 GLU A N 1
ATOM 727 C CA . GLU A 1 89 ? 3.354 -3.396 0.619 1.00 91.25 89 GLU A CA 1
ATOM 728 C C . GLU A 1 89 ? 3.435 -2.571 1.909 1.00 91.25 89 GLU A C 1
ATOM 730 O O . GLU A 1 89 ? 3.603 -1.349 1.910 1.00 91.25 89 GLU A O 1
ATOM 735 N N . ARG A 1 90 ? 3.374 -3.260 3.045 1.00 89.56 90 ARG A N 1
ATOM 736 C CA . ARG A 1 90 ? 3.471 -2.640 4.366 1.00 89.56 90 ARG A CA 1
ATOM 737 C C . ARG A 1 90 ? 4.902 -2.242 4.707 1.00 89.56 90 ARG A C 1
ATOM 739 O O . ARG A 1 90 ? 5.088 -1.238 5.382 1.00 89.56 90 ARG A O 1
ATOM 746 N N . LEU A 1 91 ? 5.909 -2.984 4.236 1.00 85.69 91 LEU A N 1
ATOM 747 C CA . LEU A 1 91 ? 7.322 -2.594 4.350 1.00 85.69 91 LEU A CA 1
ATOM 748 C C . LEU A 1 91 ? 7.593 -1.260 3.645 1.00 85.69 91 LEU A C 1
ATOM 750 O O . LEU A 1 91 ? 8.332 -0.433 4.179 1.00 85.69 91 LEU A O 1
ATOM 754 N N . ILE A 1 92 ? 6.963 -1.045 2.489 1.00 85.31 92 ILE A N 1
ATOM 755 C CA . ILE A 1 92 ? 7.020 0.224 1.752 1.00 85.31 92 ILE A CA 1
ATOM 756 C C . ILE A 1 92 ? 6.355 1.342 2.568 1.00 85.31 92 ILE A C 1
ATOM 758 O O . ILE A 1 92 ? 6.926 2.413 2.725 1.00 85.31 92 ILE A O 1
ATOM 762 N N . SER A 1 93 ? 5.192 1.075 3.169 1.00 82.25 93 SER A N 1
ATOM 763 C CA . SER A 1 93 ? 4.482 2.063 4.006 1.00 82.25 93 SER A CA 1
ATOM 764 C C . SER A 1 93 ? 5.165 2.351 5.351 1.00 82.25 93 SER A C 1
ATOM 766 O O . SER A 1 93 ? 4.851 3.341 5.999 1.00 82.25 93 SER A O 1
ATOM 768 N N . ALA A 1 94 ? 6.062 1.474 5.806 1.00 79.50 94 ALA A N 1
ATOM 769 C CA . ALA A 1 94 ? 6.759 1.599 7.085 1.00 79.50 94 ALA A CA 1
ATOM 770 C C . ALA A 1 94 ? 8.084 2.376 6.981 1.00 79.50 94 ALA A C 1
ATOM 772 O O . ALA A 1 94 ? 8.842 2.407 7.954 1.00 79.50 94 ALA A O 1
ATOM 773 N N . GLN A 1 95 ? 8.409 2.938 5.810 1.00 71.62 95 GLN A N 1
ATOM 774 C CA . GLN A 1 95 ? 9.608 3.759 5.669 1.00 71.62 95 GLN A CA 1
ATOM 775 C C . GLN A 1 95 ? 9.491 5.021 6.534 1.00 71.62 95 GLN A C 1
ATOM 777 O O . GLN A 1 95 ? 8.400 5.585 6.651 1.00 71.62 95 GLN A O 1
ATOM 782 N N . PRO A 1 96 ? 10.598 5.465 7.155 1.00 62.22 96 PRO A N 1
ATOM 783 C CA . PRO A 1 96 ? 10.581 6.684 7.932 1.00 62.22 96 PRO A CA 1
ATOM 784 C C . PRO A 1 96 ? 10.112 7.894 7.107 1.00 62.22 96 PRO A C 1
ATOM 786 O O . PRO A 1 96 ? 10.434 7.995 5.918 1.00 62.22 96 PRO A O 1
ATOM 789 N N . PRO A 1 97 ? 9.430 8.843 7.762 1.00 55.53 97 PRO A N 1
ATOM 790 C CA . PRO A 1 97 ? 9.163 10.183 7.247 1.00 55.53 97 PRO A CA 1
ATOM 791 C C . PRO A 1 97 ? 10.341 10.768 6.442 1.00 55.53 97 PRO A C 1
ATOM 793 O O . PRO A 1 97 ? 11.480 10.766 6.910 1.00 55.53 97 PRO A O 1
ATOM 796 N N . GLY A 1 98 ? 10.092 11.252 5.222 1.00 53.56 98 GLY A N 1
ATOM 797 C CA . GLY A 1 98 ? 11.116 11.886 4.377 1.00 53.56 98 GLY A CA 1
ATOM 798 C C . GLY A 1 98 ? 12.077 10.935 3.645 1.00 53.56 98 GLY A C 1
ATOM 799 O O . GLY A 1 98 ? 12.839 11.394 2.794 1.00 53.56 98 GLY A O 1
ATOM 800 N N . GLN A 1 99 ? 12.023 9.622 3.894 1.00 60.62 99 GLN A N 1
ATOM 801 C CA . GLN A 1 99 ? 12.715 8.622 3.075 1.00 60.62 99 GLN A CA 1
ATOM 802 C C . GLN A 1 99 ? 11.761 8.088 2.006 1.00 60.62 99 GLN A C 1
ATOM 804 O O . GLN A 1 99 ? 11.038 7.120 2.224 1.00 60.62 99 GLN A O 1
ATOM 809 N N . THR A 1 100 ? 11.748 8.731 0.837 1.00 61.44 100 THR A N 1
ATOM 810 C CA . THR A 1 100 ? 11.018 8.211 -0.327 1.00 61.44 100 THR A CA 1
ATOM 811 C C . THR A 1 100 ? 11.988 7.476 -1.241 1.00 61.44 100 THR A C 1
ATOM 813 O O . THR A 1 100 ? 12.799 8.075 -1.943 1.00 61.44 100 THR A O 1
ATOM 816 N N . GLU A 1 101 ? 11.933 6.147 -1.200 1.00 75.94 101 GLU A N 1
ATOM 817 C CA . GLU A 1 101 ? 12.579 5.311 -2.207 1.00 75.94 101 GLU A CA 1
ATOM 818 C C . GLU A 1 101 ? 11.653 5.180 -3.427 1.00 75.94 101 GLU A C 1
ATOM 820 O O . GLU A 1 101 ? 10.428 5.143 -3.264 1.00 75.94 101 GLU A O 1
ATOM 825 N N . PRO A 1 102 ? 12.199 5.121 -4.653 1.00 79.56 102 PRO A N 1
ATOM 826 C CA . PRO A 1 102 ? 11.386 4.935 -5.846 1.00 79.56 102 PRO A CA 1
ATOM 827 C C . PRO A 1 102 ? 10.677 3.578 -5.821 1.00 79.56 102 PRO A C 1
ATOM 829 O O . PRO A 1 102 ? 11.268 2.567 -5.439 1.00 79.56 102 PRO A O 1
ATOM 832 N N . LEU A 1 103 ? 9.421 3.556 -6.271 1.00 87.06 103 LEU A N 1
ATOM 833 C CA . LEU A 1 103 ? 8.653 2.323 -6.437 1.00 87.06 103 LEU A CA 1
ATOM 834 C C . LEU A 1 103 ? 8.831 1.782 -7.859 1.00 87.06 103 LEU A C 1
ATOM 836 O O . LEU A 1 103 ? 8.603 2.518 -8.822 1.00 87.06 103 LEU A O 1
ATOM 840 N N . TRP A 1 104 ? 9.177 0.501 -7.986 1.00 91.69 104 TRP A N 1
ATOM 841 C CA . TRP A 1 104 ? 9.145 -0.225 -9.257 1.00 91.69 104 TRP A CA 1
ATOM 842 C C . TRP A 1 104 ? 7.856 -1.029 -9.345 1.00 91.69 104 TRP A C 1
ATOM 844 O O . TRP A 1 104 ? 7.694 -2.016 -8.625 1.00 91.69 104 TRP A O 1
ATOM 854 N N . LEU A 1 105 ? 6.935 -0.599 -10.205 1.00 92.69 105 LEU A N 1
ATOM 855 C CA . LEU A 1 105 ? 5.624 -1.218 -10.366 1.00 92.69 105 LEU A CA 1
ATOM 856 C C . LEU A 1 105 ? 5.490 -1.830 -11.761 1.00 92.69 105 LEU A C 1
ATOM 858 O O . LEU A 1 105 ? 5.457 -1.110 -12.762 1.00 92.69 105 LEU A O 1
ATOM 862 N N . ARG A 1 106 ? 5.330 -3.154 -11.815 1.00 92.38 106 ARG A N 1
ATOM 863 C CA . ARG A 1 106 ? 5.015 -3.865 -13.054 1.00 92.38 106 ARG A CA 1
ATOM 864 C C . ARG A 1 106 ? 3.512 -4.077 -13.187 1.00 92.38 106 ARG A C 1
ATOM 866 O O . ARG A 1 106 ? 2.900 -4.764 -12.366 1.00 92.38 106 ARG A O 1
ATOM 873 N N . THR A 1 107 ? 2.934 -3.535 -14.254 1.00 90.75 107 THR A N 1
ATOM 874 C CA . THR A 1 107 ? 1.518 -3.735 -14.607 1.00 90.75 107 THR A CA 1
ATOM 875 C C . THR A 1 107 ? 1.335 -4.502 -15.912 1.00 90.75 107 THR A C 1
ATOM 877 O O . THR A 1 107 ? 0.258 -5.036 -16.143 1.00 90.75 107 THR A O 1
ATOM 880 N N . CYS A 1 108 ? 2.373 -4.615 -16.749 1.00 88.69 108 CYS A N 1
ATOM 881 C CA . CYS A 1 108 ? 2.338 -5.416 -17.969 1.00 88.69 108 CYS A CA 1
ATOM 882 C C . CYS A 1 108 ? 3.044 -6.772 -17.797 1.00 88.69 108 CYS A C 1
ATOM 884 O O . CYS A 1 108 ? 4.238 -6.852 -17.486 1.00 88.69 108 CYS A O 1
ATOM 886 N N . TYR A 1 109 ? 2.302 -7.850 -18.055 1.00 91.56 109 TYR A N 1
ATOM 887 C CA . TYR A 1 109 ? 2.770 -9.237 -17.950 1.00 91.56 109 TYR A CA 1
ATOM 888 C C . TYR A 1 109 ? 2.695 -9.996 -19.287 1.00 91.56 109 TYR A C 1
ATOM 890 O O . TYR A 1 109 ? 2.699 -11.227 -19.296 1.00 91.56 109 TYR A O 1
ATOM 898 N N . ASP A 1 110 ? 2.631 -9.286 -20.422 1.00 90.06 110 ASP A N 1
ATOM 899 C CA . ASP A 1 110 ? 2.633 -9.911 -21.751 1.00 90.06 110 ASP A CA 1
ATOM 900 C C . ASP A 1 110 ? 3.938 -10.711 -21.961 1.00 90.06 110 ASP A C 1
ATOM 902 O O . ASP A 1 110 ? 5.029 -10.128 -21.932 1.00 90.06 110 ASP A O 1
ATOM 906 N N . PRO A 1 111 ? 3.867 -12.037 -22.202 1.00 93.81 111 PRO A N 1
ATOM 907 C CA . PRO A 1 111 ? 5.054 -12.862 -22.411 1.00 93.81 111 PRO A CA 1
ATOM 908 C C . PRO A 1 111 ? 5.932 -12.413 -23.586 1.00 93.81 111 PRO A C 1
ATOM 910 O O . PRO A 1 111 ? 7.130 -12.692 -23.589 1.00 93.81 111 PRO A O 1
ATOM 913 N N . SER A 1 112 ? 5.367 -11.733 -24.587 1.00 94.75 112 SER A N 1
ATOM 914 C CA . SER A 1 112 ? 6.119 -11.224 -25.740 1.00 94.75 112 SER A CA 1
ATOM 915 C C . SER A 1 112 ? 7.033 -10.043 -25.400 1.00 94.75 112 SER A C 1
ATOM 917 O O . SER A 1 112 ? 8.012 -9.819 -26.110 1.00 94.75 112 SER A O 1
ATOM 919 N N . LEU A 1 113 ? 6.766 -9.340 -24.294 1.00 91.00 113 LEU A N 1
ATOM 920 C CA . LEU A 1 113 ? 7.549 -8.201 -23.801 1.00 91.00 113 LEU A CA 1
ATOM 921 C C . LEU A 1 113 ? 8.510 -8.588 -22.664 1.00 91.00 113 LEU A C 1
ATOM 923 O O . LEU A 1 113 ? 9.204 -7.733 -22.119 1.00 91.00 113 LEU A O 1
ATOM 927 N N . ALA A 1 114 ? 8.587 -9.876 -22.310 1.00 92.19 114 ALA A N 1
ATOM 928 C CA . ALA A 1 114 ? 9.386 -10.349 -21.179 1.00 92.19 114 ALA A CA 1
ATOM 929 C C . ALA A 1 114 ? 10.877 -9.984 -21.293 1.00 92.19 114 ALA A C 1
ATOM 931 O O . ALA A 1 114 ? 11.467 -9.553 -20.310 1.00 92.19 114 ALA A O 1
ATOM 932 N N . SER A 1 115 ? 11.464 -10.087 -22.492 1.00 93.50 115 SER A N 1
ATOM 933 C CA . SER A 1 115 ? 12.871 -9.714 -22.708 1.00 93.50 115 SER A CA 1
ATOM 934 C C . SER A 1 115 ? 13.109 -8.219 -22.483 1.00 93.50 115 SER A C 1
ATOM 936 O O . SER A 1 115 ? 14.085 -7.857 -21.842 1.00 93.50 115 SER A O 1
ATOM 938 N N . ALA A 1 116 ? 12.207 -7.356 -22.965 1.00 92.56 116 ALA A N 1
ATOM 939 C CA . ALA A 1 116 ? 12.323 -5.910 -22.774 1.00 92.56 116 ALA A CA 1
ATOM 940 C C . ALA A 1 116 ? 12.211 -5.531 -21.288 1.00 92.56 116 ALA A C 1
ATOM 942 O O . ALA A 1 116 ? 12.943 -4.671 -20.802 1.00 92.56 116 ALA A O 1
ATOM 943 N N . TYR A 1 117 ? 11.338 -6.222 -20.548 1.00 92.62 117 TYR A N 1
ATOM 944 C CA . TYR A 1 117 ? 11.250 -6.078 -19.097 1.00 92.62 117 TYR A CA 1
ATOM 945 C C . TYR A 1 117 ? 12.551 -6.483 -18.393 1.00 92.62 117 TYR A C 1
ATOM 947 O O . TYR A 1 117 ? 13.025 -5.739 -17.539 1.00 92.62 117 TYR A O 1
ATOM 955 N N . GLU A 1 118 ? 13.132 -7.637 -18.739 1.00 93.19 118 GLU A N 1
ATOM 956 C CA . GLU A 1 118 ? 14.390 -8.114 -18.145 1.00 93.19 118 GLU A CA 1
ATOM 957 C C . GLU A 1 118 ? 15.548 -7.137 -18.396 1.00 93.19 118 GLU A C 1
ATOM 959 O O . GLU A 1 118 ? 16.296 -6.827 -17.464 1.00 93.19 118 GLU A O 1
ATOM 964 N N . ASP A 1 119 ? 15.645 -6.596 -19.614 1.00 91.75 119 ASP A N 1
ATOM 965 C CA . ASP A 1 119 ? 16.642 -5.585 -19.972 1.00 91.75 119 ASP A CA 1
ATOM 966 C C . ASP A 1 119 ? 16.469 -4.318 -19.114 1.00 91.75 119 ASP A C 1
ATOM 968 O O . ASP A 1 119 ? 17.412 -3.883 -18.452 1.00 91.75 119 ASP A O 1
ATOM 972 N N . MET A 1 120 ? 15.248 -3.773 -19.018 1.00 90.12 120 MET A N 1
ATOM 973 C CA . MET A 1 120 ? 14.966 -2.595 -18.184 1.00 90.12 120 MET A CA 1
ATOM 974 C C . MET A 1 120 ? 15.220 -2.840 -16.692 1.00 90.12 120 MET A C 1
ATOM 976 O O . MET A 1 120 ? 15.753 -1.966 -16.003 1.00 90.12 120 MET A O 1
ATOM 980 N N . PHE A 1 121 ? 14.833 -4.011 -16.180 1.00 90.56 121 PHE A N 1
ATOM 981 C CA . PHE A 1 121 ? 15.038 -4.402 -14.783 1.00 90.56 121 PHE A CA 1
ATOM 982 C C . PHE A 1 121 ? 16.530 -4.436 -14.435 1.00 90.56 121 PHE A C 1
ATOM 984 O O . PHE A 1 121 ? 16.940 -3.956 -13.375 1.00 90.56 121 PHE A O 1
ATOM 991 N N . SER A 1 122 ? 17.351 -4.953 -15.352 1.00 89.75 122 SER A N 1
ATOM 992 C CA . SER A 1 122 ? 18.807 -4.961 -15.225 1.00 89.75 122 SER A CA 1
ATOM 993 C C . SER A 1 122 ? 19.400 -3.551 -15.323 1.00 89.75 122 SER A C 1
ATOM 995 O O . SER A 1 122 ? 20.190 -3.161 -14.463 1.00 89.75 122 SER A O 1
ATOM 997 N N . ASP A 1 123 ? 19.004 -2.764 -16.326 1.00 89.00 123 ASP A N 1
ATOM 998 C CA . ASP A 1 123 ? 19.544 -1.419 -16.579 1.00 89.00 123 ASP A CA 1
ATOM 999 C C . ASP A 1 123 ? 19.216 -0.415 -15.464 1.00 89.00 123 ASP A C 1
ATOM 1001 O O . ASP A 1 123 ? 19.978 0.521 -15.215 1.00 89.00 123 ASP A O 1
ATOM 1005 N N . CYS A 1 124 ? 18.105 -0.622 -14.754 1.00 85.31 124 CYS A N 1
ATOM 1006 C CA . CYS A 1 124 ? 17.729 0.166 -13.579 1.00 85.31 124 CYS A CA 1
ATOM 1007 C C . CYS A 1 124 ? 18.373 -0.333 -12.274 1.00 85.31 124 CYS A C 1
ATOM 1009 O O . CYS A 1 124 ? 18.062 0.190 -11.199 1.00 85.31 124 CYS A O 1
ATOM 1011 N N . TYR A 1 125 ? 19.268 -1.325 -12.355 1.00 89.75 125 TYR A N 1
ATOM 1012 C CA . TYR A 1 125 ? 19.977 -1.914 -11.218 1.00 89.75 125 TYR A CA 1
ATOM 1013 C C . TYR A 1 125 ? 19.015 -2.351 -10.099 1.00 89.75 125 TYR A C 1
ATOM 1015 O O . TYR A 1 125 ? 19.272 -2.140 -8.911 1.00 89.75 125 TYR A O 1
ATOM 1023 N N . VAL A 1 126 ? 17.860 -2.917 -10.464 1.00 88.12 126 VAL A N 1
ATOM 1024 C CA . VAL A 1 126 ? 16.835 -3.291 -9.485 1.00 88.12 126 VAL A CA 1
ATOM 1025 C C . VAL A 1 126 ? 17.367 -4.398 -8.568 1.00 88.12 126 VAL A C 1
ATOM 1027 O O . VAL A 1 126 ? 17.841 -5.441 -9.013 1.00 88.12 126 VAL A O 1
ATOM 1030 N N . GLY A 1 127 ? 17.290 -4.163 -7.260 1.00 84.75 127 GLY A N 1
ATOM 1031 C CA . GLY A 1 127 ? 17.840 -5.027 -6.217 1.00 84.75 127 GLY A CA 1
ATOM 1032 C C . GLY A 1 127 ? 19.299 -4.743 -5.848 1.00 84.75 127 GLY A C 1
ATOM 1033 O O . GLY A 1 127 ? 19.781 -5.321 -4.872 1.00 84.75 127 GLY A O 1
ATOM 1034 N N . ASP A 1 128 ? 19.984 -3.846 -6.560 1.00 87.62 128 ASP A N 1
ATOM 1035 C CA . ASP A 1 128 ? 21.346 -3.411 -6.241 1.00 87.62 128 ASP A CA 1
ATOM 1036 C C . ASP A 1 128 ? 21.358 -2.205 -5.282 1.00 87.62 128 ASP A C 1
ATOM 1038 O O . ASP A 1 128 ? 20.397 -1.441 -5.190 1.00 87.62 128 ASP A O 1
ATOM 1042 N N . ALA A 1 129 ? 22.474 -2.000 -4.576 1.00 80.75 129 ALA A N 1
ATOM 1043 C CA . ALA A 1 129 ? 22.652 -0.874 -3.655 1.00 80.75 129 ALA A CA 1
ATOM 1044 C C . ALA A 1 129 ? 22.636 0.503 -4.348 1.00 80.75 129 ALA A C 1
ATOM 1046 O O . ALA A 1 129 ? 22.425 1.516 -3.682 1.00 80.75 129 ALA A O 1
ATOM 1047 N N . SER A 1 130 ? 22.895 0.543 -5.657 1.00 81.69 130 SER A N 1
ATOM 1048 C CA . SER A 1 130 ? 22.928 1.762 -6.471 1.00 81.69 130 SER A CA 1
ATOM 1049 C C . SER A 1 130 ? 21.649 2.026 -7.276 1.00 81.69 130 SER A C 1
ATOM 1051 O O . SER A 1 130 ? 21.534 3.093 -7.880 1.00 81.69 130 SER A O 1
ATOM 1053 N N . GLY A 1 131 ? 20.698 1.086 -7.273 1.00 84.88 131 GLY A N 1
ATOM 1054 C CA . GLY A 1 131 ? 19.455 1.159 -8.041 1.00 84.88 131 GLY A CA 1
ATOM 1055 C C . GLY A 1 131 ? 18.204 1.183 -7.172 1.00 84.88 131 GLY A C 1
ATOM 1056 O O . GLY A 1 131 ? 18.173 1.787 -6.099 1.00 84.88 131 GLY A O 1
ATOM 1057 N N . ILE A 1 132 ? 17.142 0.535 -7.655 1.00 86.06 132 ILE A N 1
ATOM 1058 C CA . ILE A 1 132 ? 15.874 0.445 -6.924 1.00 86.06 132 ILE A CA 1
ATOM 1059 C C . ILE A 1 132 ? 15.967 -0.669 -5.878 1.00 86.06 132 ILE A C 1
ATOM 1061 O O . ILE A 1 132 ? 16.199 -1.822 -6.245 1.00 86.06 132 ILE A O 1
ATOM 1065 N N . PRO A 1 133 ? 15.744 -0.387 -4.584 1.00 87.25 133 PRO A N 1
ATOM 1066 C CA . PRO A 1 133 ? 15.832 -1.409 -3.549 1.00 87.25 133 PRO A CA 1
ATOM 1067 C C . PRO A 1 133 ? 14.825 -2.540 -3.767 1.00 87.25 133 PRO A C 1
ATOM 1069 O O . PRO A 1 133 ? 13.657 -2.298 -4.063 1.00 87.25 133 PRO A O 1
ATOM 1072 N N . ALA A 1 134 ? 15.243 -3.788 -3.527 1.00 87.56 134 ALA A N 1
ATOM 1073 C CA . ALA A 1 134 ? 14.386 -4.966 -3.715 1.00 87.56 134 ALA A CA 1
ATOM 1074 C C . ALA A 1 134 ? 13.066 -4.900 -2.918 1.00 87.56 134 ALA A C 1
ATOM 1076 O O . ALA A 1 134 ? 12.051 -5.443 -3.342 1.00 87.56 134 ALA A O 1
ATOM 1077 N N . LYS A 1 135 ? 13.058 -4.203 -1.772 1.00 85.56 135 LYS A N 1
ATOM 1078 C CA . LYS A 1 135 ? 11.853 -3.991 -0.949 1.00 85.56 135 LYS A CA 1
ATOM 1079 C C . LYS A 1 135 ? 10.810 -3.064 -1.599 1.00 85.56 135 LYS A C 1
ATOM 1081 O O . LYS A 1 135 ? 9.677 -3.048 -1.133 1.00 85.56 135 LYS A O 1
ATOM 1086 N N . CYS A 1 136 ? 11.182 -2.319 -2.641 1.00 86.88 136 CYS A N 1
ATOM 1087 C CA . CYS A 1 136 ? 10.319 -1.402 -3.392 1.00 86.88 136 CYS A CA 1
ATOM 1088 C C . CYS A 1 136 ? 9.893 -1.961 -4.760 1.00 86.88 136 CYS A C 1
ATOM 1090 O O . CYS A 1 136 ? 9.361 -1.223 -5.589 1.00 86.88 136 CYS A O 1
ATOM 1092 N N . VAL A 1 137 ? 10.122 -3.255 -5.001 1.00 91.19 137 VAL A N 1
ATOM 1093 C CA . VAL A 1 137 ? 9.688 -3.953 -6.214 1.00 91.19 137 VAL A CA 1
ATOM 1094 C C . VAL A 1 137 ? 8.304 -4.552 -5.998 1.00 91.19 137 VAL A C 1
ATOM 1096 O O . VAL A 1 137 ? 8.065 -5.288 -5.040 1.00 91.19 137 VAL A O 1
ATOM 1099 N N . VAL A 1 138 ? 7.399 -4.231 -6.914 1.00 92.44 138 VAL A N 1
ATOM 1100 C CA . VAL A 1 138 ? 5.987 -4.602 -6.903 1.00 92.44 138 VAL A CA 1
ATOM 1101 C C . VAL A 1 138 ? 5.692 -5.312 -8.230 1.00 92.44 138 VAL A C 1
ATOM 1103 O O . VAL A 1 138 ? 5.305 -4.690 -9.219 1.00 92.44 138 VAL A O 1
ATOM 1106 N N . ASP A 1 139 ? 5.972 -6.618 -8.254 1.00 92.94 139 ASP A N 1
ATOM 1107 C CA . ASP A 1 139 ? 5.940 -7.494 -9.438 1.00 92.94 139 ASP A CA 1
ATOM 1108 C C . ASP A 1 139 ? 5.279 -8.834 -9.071 1.00 92.94 139 ASP A C 1
ATOM 1110 O O . ASP A 1 139 ? 5.934 -9.786 -8.660 1.00 92.94 139 ASP A O 1
ATOM 1114 N N . GLU A 1 140 ? 3.949 -8.867 -9.141 1.00 93.19 140 GLU A N 1
ATOM 1115 C CA . GLU A 1 140 ? 3.098 -10.012 -8.811 1.00 93.19 140 GLU A CA 1
ATOM 1116 C C . GLU A 1 140 ? 1.828 -9.938 -9.666 1.00 93.19 140 GLU A C 1
ATOM 1118 O O . GLU A 1 140 ? 0.907 -9.161 -9.389 1.00 93.19 140 GLU A O 1
ATOM 1123 N N . VAL A 1 141 ? 1.752 -10.784 -10.696 1.00 92.50 141 VAL A N 1
ATOM 1124 C CA . VAL A 1 141 ? 0.655 -10.776 -11.681 1.00 92.50 141 VAL A CA 1
ATOM 1125 C C . VAL A 1 141 ? -0.728 -10.877 -11.030 1.00 92.50 141 VAL A C 1
ATOM 1127 O O . VAL A 1 141 ? -1.654 -10.175 -11.412 1.00 92.50 141 VAL A O 1
ATOM 1130 N N . GLY A 1 142 ? -0.873 -11.684 -9.974 1.00 92.12 142 GLY A N 1
ATOM 1131 C CA . GLY A 1 142 ? -2.155 -11.864 -9.287 1.00 92.12 142 GLY A CA 1
ATOM 1132 C C . GLY A 1 142 ? -2.646 -10.637 -8.509 1.00 92.12 142 GLY A C 1
ATOM 1133 O O . GLY A 1 142 ? -3.792 -10.632 -8.061 1.00 92.12 142 GLY A O 1
ATOM 1134 N N . LEU A 1 143 ? -1.795 -9.625 -8.317 1.00 91.56 143 LEU A N 1
ATOM 1135 C CA . LEU A 1 143 ? -2.100 -8.427 -7.533 1.00 91.56 143 LEU A CA 1
ATOM 1136 C C . LEU A 1 143 ? -2.090 -7.143 -8.364 1.00 91.56 143 LEU A C 1
ATOM 1138 O O . LEU A 1 143 ? -2.863 -6.237 -8.047 1.00 91.56 143 LEU A O 1
ATOM 1142 N N . TYR A 1 144 ? -1.229 -7.064 -9.384 1.00 92.94 144 TYR A N 1
ATOM 1143 C CA . TYR A 1 144 ? -0.915 -5.812 -10.086 1.00 92.94 144 TYR A CA 1
ATOM 1144 C C . TYR A 1 144 ? -1.225 -5.832 -11.591 1.00 92.94 144 TYR A C 1
ATOM 1146 O O . TYR A 1 144 ? -1.026 -4.817 -12.258 1.00 92.94 144 TYR A O 1
ATOM 1154 N N . ASP A 1 145 ? -1.745 -6.942 -12.128 1.00 92.25 145 ASP A N 1
ATOM 1155 C CA . ASP A 1 145 ? -2.273 -7.032 -13.501 1.00 92.25 145 ASP A CA 1
ATOM 1156 C C . ASP A 1 145 ? -3.642 -6.336 -13.607 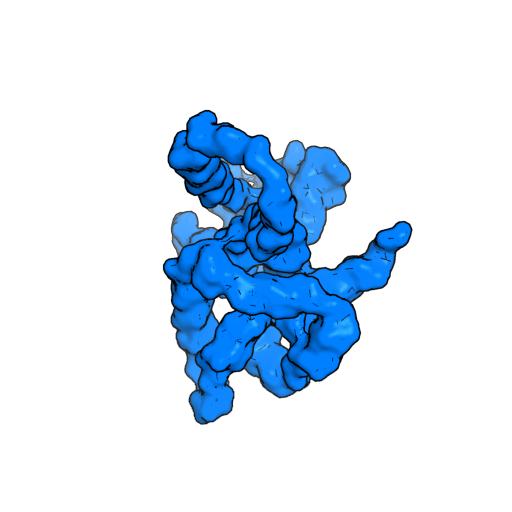1.00 92.25 145 ASP A C 1
ATOM 1158 O O . ASP A 1 145 ? -4.706 -6.955 -13.710 1.00 92.25 145 ASP A O 1
ATOM 1162 N N . TRP A 1 146 ? -3.633 -5.011 -13.464 1.00 90.19 146 TRP A N 1
ATOM 1163 C CA . TRP A 1 146 ? -4.841 -4.202 -13.558 1.00 90.19 146 TRP A CA 1
ATOM 1164 C C . TRP A 1 146 ? -5.145 -3.827 -15.007 1.00 90.19 146 TRP A C 1
ATOM 1166 O O . TRP A 1 146 ? -4.260 -3.359 -15.721 1.00 90.19 146 TRP A O 1
ATOM 1176 N N . PRO A 1 147 ? -6.411 -3.942 -15.442 1.00 82.62 147 PRO A N 1
ATOM 1177 C CA . PRO A 1 147 ? -6.774 -3.625 -16.810 1.00 82.62 147 PRO A CA 1
ATOM 1178 C C . PRO A 1 147 ? -6.741 -2.116 -17.075 1.00 82.62 147 PRO A C 1
ATOM 1180 O O . PRO A 1 147 ? -7.212 -1.311 -16.270 1.00 82.62 147 PRO A O 1
ATOM 1183 N N . GLY A 1 148 ? -6.301 -1.761 -18.282 1.00 83.44 148 GLY A N 1
ATOM 1184 C CA . GLY A 1 148 ? -6.363 -0.402 -18.812 1.00 83.44 148 GLY A CA 1
ATOM 1185 C C . GLY A 1 148 ? -5.172 0.487 -18.427 1.00 83.44 148 GLY A C 1
ATOM 1186 O O . GLY A 1 148 ? -4.434 0.180 -17.493 1.00 83.44 148 GLY A O 1
ATOM 1187 N N . PRO A 1 149 ? -4.993 1.613 -19.138 1.00 77.56 149 PRO A N 1
ATOM 1188 C CA . PRO A 1 149 ? -3.807 2.468 -19.014 1.00 77.56 149 PRO A CA 1
ATOM 1189 C C . PRO A 1 149 ? -3.676 3.135 -17.636 1.00 77.56 149 PRO A C 1
ATOM 1191 O O . PRO A 1 149 ? -2.574 3.346 -17.147 1.00 77.56 149 PRO A O 1
ATOM 1194 N N . ASP A 1 150 ? -4.795 3.406 -16.961 1.00 85.75 150 ASP A N 1
ATOM 1195 C CA . ASP A 1 150 ? -4.809 3.994 -15.615 1.00 85.75 150 ASP A CA 1
ATOM 1196 C C . ASP A 1 150 ? -4.853 2.941 -14.493 1.00 85.75 150 ASP A C 1
ATOM 1198 O O . ASP A 1 150 ? -4.960 3.287 -13.314 1.00 85.75 150 ASP A O 1
ATOM 1202 N N . GLY A 1 151 ? -4.770 1.648 -14.833 1.00 86.06 151 GLY A N 1
ATOM 1203 C CA . GLY A 1 151 ? -4.884 0.545 -13.877 1.00 86.06 151 GLY A CA 1
ATOM 1204 C C . GLY A 1 151 ? -3.846 0.607 -12.754 1.00 86.06 151 GLY A C 1
ATOM 1205 O O . GLY A 1 151 ? -4.148 0.237 -11.619 1.00 86.06 151 GLY A O 1
ATOM 1206 N N . TRP A 1 152 ? -2.661 1.159 -13.034 1.00 87.75 152 TRP A N 1
ATOM 1207 C CA . TRP A 1 152 ? -1.585 1.348 -12.057 1.00 87.75 152 TRP A CA 1
ATOM 1208 C C . TRP A 1 152 ? -2.018 2.167 -10.834 1.00 87.75 152 TRP A C 1
ATOM 1210 O O . TRP A 1 152 ? -1.500 1.937 -9.744 1.00 87.75 152 TRP A O 1
ATOM 1220 N N . GLN A 1 153 ? -2.992 3.080 -10.968 1.00 89.75 153 GLN A N 1
ATOM 1221 C CA . GLN A 1 153 ? -3.461 3.935 -9.867 1.00 89.75 153 GLN A CA 1
ATOM 1222 C C . GLN A 1 153 ? -4.062 3.123 -8.713 1.00 89.75 153 GLN A C 1
ATOM 1224 O O . GLN A 1 153 ? -4.076 3.582 -7.568 1.00 89.75 153 GLN A O 1
ATOM 1229 N N . ASN A 1 154 ? -4.500 1.887 -8.980 1.00 91.06 154 ASN A N 1
ATOM 1230 C CA . ASN A 1 154 ? -4.972 0.964 -7.951 1.00 91.06 154 ASN A CA 1
ATOM 1231 C C . ASN A 1 154 ? -3.896 0.656 -6.902 1.00 91.06 154 ASN A C 1
ATOM 1233 O O . ASN A 1 154 ? -4.249 0.307 -5.772 1.00 91.06 154 ASN A O 1
ATOM 1237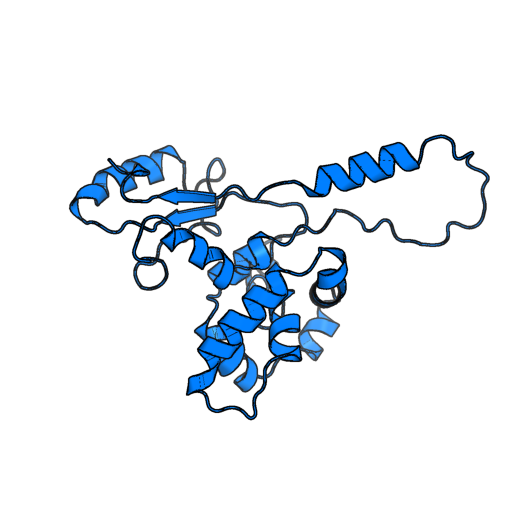 N N . ILE A 1 155 ? -2.608 0.880 -7.197 1.00 92.25 155 ILE A N 1
ATOM 1238 C CA . ILE A 1 155 ? -1.542 0.788 -6.197 1.00 92.25 155 ILE A CA 1
ATOM 1239 C C . ILE A 1 155 ? -1.797 1.698 -4.997 1.00 92.25 155 ILE A C 1
ATOM 1241 O O . ILE A 1 155 ? -1.495 1.303 -3.880 1.00 92.25 155 ILE A O 1
ATOM 1245 N N . LEU A 1 156 ? -2.437 2.858 -5.174 1.00 90.81 156 LEU A N 1
ATOM 1246 C CA . LEU A 1 156 ? -2.751 3.778 -4.075 1.00 90.81 156 LEU A CA 1
ATOM 1247 C C . LEU A 1 156 ? -3.816 3.216 -3.127 1.00 90.81 156 LEU A C 1
ATOM 1249 O O . LEU A 1 156 ? -3.852 3.580 -1.958 1.00 90.81 156 LEU A O 1
ATOM 1253 N N . THR A 1 157 ? -4.664 2.301 -3.600 1.00 91.38 157 THR A N 1
ATOM 1254 C CA . THR A 1 157 ? -5.615 1.582 -2.733 1.00 91.38 157 THR A CA 1
ATOM 1255 C C . THR A 1 157 ? -4.961 0.428 -1.980 1.00 91.38 157 THR A C 1
ATOM 1257 O O . THR A 1 157 ? -5.473 0.004 -0.946 1.00 91.38 157 THR A O 1
ATOM 1260 N N . ARG A 1 158 ? -3.822 -0.074 -2.468 1.00 92.62 158 ARG A N 1
ATOM 1261 C CA . ARG A 1 158 ? -3.042 -1.129 -1.809 1.00 92.62 158 ARG A CA 1
ATOM 1262 C C . ARG A 1 158 ? -1.974 -0.557 -0.889 1.00 92.62 158 ARG A C 1
ATOM 1264 O O . ARG A 1 158 ? -1.766 -1.079 0.194 1.00 92.62 158 ARG A O 1
ATOM 1271 N N . ILE A 1 159 ? -1.339 0.546 -1.266 1.00 91.69 159 ILE A N 1
ATOM 1272 C CA . ILE A 1 159 ? -0.284 1.227 -0.513 1.00 91.69 159 ILE A CA 1
ATOM 1273 C C . ILE A 1 159 ? -0.623 2.722 -0.346 1.00 91.69 159 ILE A C 1
ATOM 1275 O O . ILE A 1 159 ? 0.101 3.577 -0.859 1.00 91.69 159 ILE A O 1
ATOM 1279 N N . PRO A 1 160 ? -1.700 3.085 0.386 1.00 88.94 160 PRO A N 1
ATOM 1280 C CA . PRO A 1 160 ? -2.007 4.491 0.665 1.00 88.94 160 PRO A CA 1
ATOM 1281 C C . PRO A 1 160 ? -0.847 5.262 1.306 1.00 88.94 160 PRO A C 1
ATOM 1283 O O . PRO A 1 160 ? -0.702 6.458 1.065 1.00 88.94 160 PRO A O 1
ATOM 1286 N N . GLY A 1 161 ? -0.001 4.558 2.069 1.00 83.44 161 GLY A N 1
ATOM 1287 C CA . GLY A 1 161 ? 1.177 5.115 2.730 1.00 83.44 161 GLY A CA 1
ATOM 1288 C C . GLY A 1 161 ? 2.241 5.671 1.783 1.00 83.44 161 GLY A C 1
ATOM 1289 O O . GLY A 1 161 ? 3.089 6.434 2.226 1.00 83.44 161 GLY A O 1
ATOM 1290 N N . LEU A 1 162 ? 2.171 5.387 0.474 1.00 82.56 162 LEU A N 1
ATOM 1291 C CA . LEU A 1 162 ? 2.974 6.115 -0.516 1.00 82.56 162 LEU A CA 1
ATOM 1292 C C . LEU A 1 162 ? 2.729 7.625 -0.397 1.00 82.56 162 LEU A C 1
ATOM 1294 O O . LEU A 1 162 ? 3.654 8.420 -0.492 1.00 82.56 162 LEU A O 1
ATOM 1298 N N . CYS A 1 163 ? 1.490 8.037 -0.140 1.00 79.12 163 CYS A N 1
ATOM 1299 C CA . CYS A 1 163 ? 1.127 9.444 -0.016 1.00 79.12 163 CYS A CA 1
ATOM 1300 C C . CYS A 1 163 ? 1.349 10.017 1.387 1.00 79.12 163 CYS A C 1
ATOM 1302 O O . CYS A 1 163 ? 0.915 11.146 1.643 1.00 79.12 163 CYS A O 1
ATOM 1304 N N . ASP A 1 164 ? 1.961 9.265 2.298 1.00 75.50 164 ASP A N 1
ATOM 1305 C CA . ASP A 1 164 ? 2.244 9.754 3.635 1.00 75.50 164 ASP A CA 1
ATOM 1306 C C . ASP A 1 164 ? 3.569 10.503 3.647 1.00 75.50 164 ASP A C 1
ATOM 1308 O O . ASP A 1 164 ? 4.660 9.944 3.697 1.00 75.50 164 ASP A O 1
ATOM 1312 N N . ILE A 1 165 ? 3.445 11.821 3.597 1.00 61.25 165 ILE A N 1
ATOM 1313 C CA . ILE A 1 165 ? 4.543 12.734 3.856 1.00 61.25 165 ILE A CA 1
ATOM 1314 C C . ILE A 1 165 ? 4.461 13.050 5.337 1.00 61.25 165 ILE A C 1
ATOM 1316 O O . ILE A 1 165 ? 3.578 13.790 5.772 1.00 61.25 165 ILE A O 1
ATOM 1320 N N . VAL A 1 166 ? 5.371 12.489 6.116 1.00 52.44 166 VAL A N 1
ATOM 1321 C CA . VAL A 1 166 ? 5.660 13.050 7.427 1.00 52.44 166 VAL A CA 1
ATOM 1322 C C . VAL A 1 166 ? 6.944 13.850 7.285 1.00 52.44 166 VAL A C 1
ATOM 1324 O O . VAL A 1 166 ? 7.936 13.409 6.700 1.00 52.44 166 VAL A O 1
ATOM 1327 N N . GLN A 1 167 ? 6.856 15.091 7.736 1.00 45.53 167 GLN A N 1
ATOM 1328 C CA . GLN A 1 167 ? 7.982 15.979 7.924 1.00 45.53 167 GLN A CA 1
ATOM 1329 C C . GLN A 1 167 ? 8.953 15.353 8.928 1.00 45.53 167 GLN A C 1
ATOM 1331 O O . GLN A 1 167 ? 8.536 14.800 9.945 1.00 45.53 167 GLN A O 1
ATOM 1336 N N . GLY A 1 168 ? 10.253 15.500 8.670 1.00 37.44 168 GLY A N 1
ATOM 1337 C CA . GLY A 1 168 ? 11.202 15.574 9.772 1.00 37.44 168 GLY A CA 1
ATOM 1338 C C . GLY A 1 168 ? 10.729 16.671 10.717 1.00 37.44 168 GLY A C 1
ATOM 1339 O O . GLY A 1 168 ? 10.385 17.747 10.238 1.00 37.44 168 GLY A O 1
ATOM 1340 N N . SER A 1 169 ? 10.645 16.332 12.004 1.00 34.09 169 SER A N 1
ATOM 1341 C CA . SER A 1 169 ? 10.254 17.217 13.098 1.00 34.09 169 SER A CA 1
ATOM 1342 C C . SER A 1 169 ? 9.005 18.053 12.793 1.00 34.09 169 SER A C 1
ATOM 1344 O O . SER A 1 169 ? 9.075 19.153 12.251 1.00 34.09 169 SER A O 1
ATOM 1346 N N . VAL A 1 170 ? 7.862 17.609 13.323 1.00 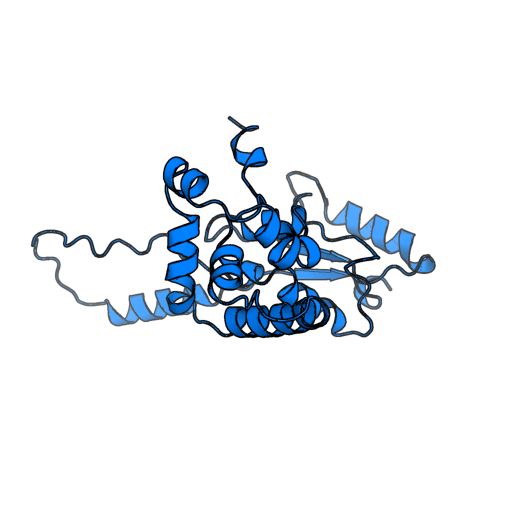35.56 170 VAL A N 1
ATOM 1347 C CA . VAL A 1 170 ? 7.14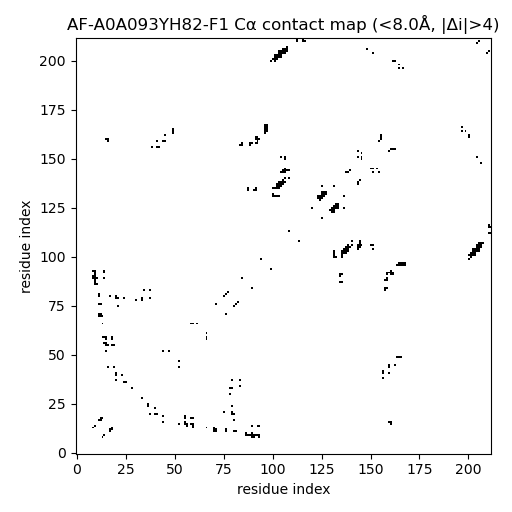8 18.551 14.190 1.00 35.56 170 VAL A CA 1
ATOM 1348 C C . VAL A 1 170 ? 8.233 19.001 15.166 1.00 35.56 170 VAL A C 1
ATOM 1350 O O . VAL A 1 170 ? 8.621 18.213 16.027 1.00 35.56 170 VAL A O 1
ATOM 1353 N N . GLU A 1 171 ? 8.886 20.138 14.895 1.00 36.22 171 GLU A N 1
ATOM 1354 C CA . GLU A 1 171 ? 9.603 20.823 15.955 1.00 36.22 171 GLU A CA 1
ATOM 1355 C C . GLU A 1 171 ? 8.552 20.934 17.033 1.00 36.22 171 GLU A C 1
ATOM 1357 O O . GLU A 1 171 ? 7.443 21.425 16.815 1.00 36.22 171 GLU A O 1
ATOM 1362 N N . GLU A 1 172 ? 8.845 20.224 18.106 1.00 36.62 172 GLU A N 1
ATOM 1363 C CA . GLU A 1 172 ? 8.039 20.208 19.285 1.00 36.62 172 GLU A CA 1
ATOM 1364 C C . GLU A 1 172 ? 7.710 21.671 19.575 1.00 36.62 172 GLU A C 1
ATOM 1366 O O . GLU A 1 172 ? 8.618 22.480 19.764 1.00 36.62 172 GLU A O 1
ATOM 1371 N N . ASP A 1 173 ? 6.423 21.997 19.675 1.00 34.09 173 ASP A N 1
ATOM 1372 C CA . ASP A 1 173 ? 5.965 23.077 20.546 1.00 34.09 173 ASP A CA 1
ATOM 1373 C C . ASP A 1 173 ? 6.326 22.703 22.008 1.00 34.09 173 ASP A C 1
ATOM 1375 O O . ASP A 1 173 ? 5.482 22.674 22.903 1.00 34.09 173 ASP A O 1
ATOM 1379 N N . TYR A 1 174 ? 7.584 22.329 22.273 1.00 34.72 174 TYR A N 1
ATOM 1380 C CA . TYR A 1 174 ? 8.179 22.504 23.573 1.00 34.72 174 TYR A CA 1
ATOM 1381 C C . TYR A 1 174 ? 8.299 24.007 23.713 1.00 34.72 174 TYR A C 1
ATOM 1383 O O . TYR A 1 174 ? 9.103 24.638 23.032 1.00 34.72 174 TYR A O 1
ATOM 1391 N N . GLU A 1 175 ? 7.451 24.560 24.577 1.00 34.97 175 GLU A N 1
ATOM 1392 C CA . GLU A 1 175 ? 7.639 25.864 25.193 1.00 34.97 175 GLU A CA 1
ATOM 1393 C C . GLU A 1 175 ? 9.117 25.991 25.597 1.00 34.97 175 GLU A C 1
ATOM 1395 O O . GLU A 1 175 ? 9.542 25.507 26.648 1.00 34.97 175 GLU A O 1
ATOM 1400 N N . PHE A 1 176 ? 9.931 26.591 24.729 1.00 32.75 176 PHE A N 1
ATOM 1401 C CA . PHE A 1 176 ? 11.210 27.133 25.135 1.00 32.75 176 PHE A CA 1
ATOM 1402 C C . PHE A 1 176 ? 10.857 28.288 26.063 1.00 32.75 176 PHE A C 1
ATOM 1404 O O . PHE A 1 176 ? 10.254 29.273 25.637 1.00 32.75 176 PHE A O 1
ATOM 1411 N N . GLU A 1 177 ? 11.161 28.115 27.349 1.00 36.94 177 GLU A N 1
ATOM 1412 C CA . GLU A 1 177 ? 11.123 29.196 28.324 1.00 36.94 177 GLU A CA 1
ATOM 1413 C C . GLU A 1 177 ? 11.862 30.413 27.742 1.00 36.94 177 GLU A C 1
ATOM 1415 O O . GLU A 1 177 ? 13.031 30.314 27.371 1.00 36.94 177 GLU A O 1
ATOM 1420 N N . ASP A 1 178 ? 11.120 31.518 27.635 1.00 43.12 178 ASP A N 1
ATOM 1421 C CA . ASP A 1 178 ? 11.523 32.893 27.334 1.00 43.12 178 ASP A CA 1
ATOM 1422 C C . ASP A 1 178 ? 13.041 33.154 27.244 1.00 43.12 178 ASP A C 1
ATOM 1424 O O . ASP A 1 178 ? 13.680 33.457 28.251 1.00 43.12 178 ASP A O 1
ATOM 1428 N N . GLU A 1 179 ? 13.596 33.218 26.030 1.00 38.12 179 GLU A N 1
ATOM 1429 C CA . GLU A 1 179 ? 14.699 34.143 25.742 1.00 38.12 179 GLU A CA 1
ATOM 1430 C C . GLU A 1 179 ? 14.467 34.835 24.390 1.00 38.12 179 GLU A C 1
ATOM 1432 O O . GLU A 1 179 ? 14.444 34.213 23.330 1.00 38.12 179 GLU A O 1
ATOM 1437 N N . GLU A 1 180 ? 14.260 36.154 24.471 1.00 42.06 180 GLU A N 1
ATOM 1438 C CA . GLU A 1 180 ? 14.019 37.126 23.400 1.00 42.06 180 GLU A CA 1
ATOM 1439 C C . GLU A 1 180 ? 14.779 36.833 22.088 1.00 42.06 180 GLU A C 1
ATOM 1441 O O . GLU A 1 180 ? 15.907 37.290 21.890 1.00 42.06 180 GLU A O 1
ATOM 1446 N N . TYR A 1 181 ? 14.131 36.167 21.130 1.00 37.59 181 TYR A N 1
ATOM 1447 C CA . TYR A 1 181 ? 14.541 36.202 19.726 1.00 37.59 181 TYR A CA 1
ATOM 1448 C C . TYR A 1 181 ? 13.508 36.976 18.911 1.00 37.59 181 TYR A C 1
ATOM 1450 O O . TYR A 1 181 ? 12.335 36.628 18.831 1.00 37.59 181 TYR A O 1
ATOM 1458 N N . GLN A 1 182 ? 13.958 38.089 18.338 1.00 36.66 182 GLN A N 1
ATOM 1459 C CA . GLN A 1 182 ? 13.146 39.003 17.544 1.00 36.66 182 GLN A CA 1
ATOM 1460 C C . GLN A 1 182 ? 12.632 38.304 16.273 1.00 36.66 182 GLN A C 1
ATOM 1462 O O . GLN A 1 182 ? 13.410 38.000 15.370 1.00 36.66 182 GLN A O 1
ATOM 1467 N N . HIS A 1 183 ? 11.318 38.077 16.201 1.00 42.47 183 HIS A N 1
ATOM 1468 C CA . HIS A 1 183 ? 10.620 37.632 14.995 1.00 42.47 183 HIS A CA 1
ATOM 1469 C C . HIS A 1 183 ? 10.468 38.771 13.983 1.00 42.47 183 HIS A C 1
ATOM 1471 O O . HIS A 1 183 ? 9.545 39.579 14.064 1.00 42.47 183 HIS A O 1
ATOM 1477 N N . GLU A 1 184 ? 11.327 38.781 12.970 1.00 36.09 184 GLU A N 1
ATOM 1478 C CA . GLU A 1 184 ? 11.001 39.344 11.659 1.00 36.09 184 GLU A CA 1
ATOM 1479 C C . GLU A 1 184 ? 11.365 38.291 10.598 1.00 36.09 184 GLU A C 1
ATOM 1481 O O . GLU A 1 184 ? 12.543 38.076 10.318 1.00 36.09 184 GLU A O 1
ATOM 1486 N N . GLY A 1 185 ? 10.363 37.595 10.035 1.00 45.78 185 GLY A N 1
ATOM 1487 C CA . GLY A 1 185 ? 10.560 36.666 8.904 1.00 45.78 185 GLY A CA 1
ATOM 1488 C C . GLY A 1 185 ? 9.762 35.350 8.902 1.00 45.78 185 GLY A C 1
ATOM 1489 O O . GLY A 1 185 ? 9.962 34.536 8.005 1.00 45.78 185 GLY A O 1
ATOM 1490 N N . GLU A 1 186 ? 8.872 35.110 9.868 1.00 47.91 186 GLU A N 1
ATOM 1491 C CA . GLU A 1 186 ? 8.228 33.795 10.046 1.00 47.91 186 GLU A CA 1
ATOM 1492 C C . GLU A 1 186 ? 7.226 33.401 8.951 1.00 47.91 186 GLU A C 1
ATOM 1494 O O . GLU A 1 186 ? 7.229 32.251 8.515 1.00 47.91 186 GLU A O 1
ATOM 1499 N N . GLU A 1 187 ? 6.429 34.339 8.429 1.00 48.16 187 GLU A N 1
ATOM 1500 C CA . GLU A 1 187 ? 5.387 34.016 7.435 1.00 48.16 187 GLU A CA 1
ATOM 1501 C C . GLU A 1 187 ? 5.964 33.463 6.114 1.00 48.16 187 GLU A C 1
ATOM 1503 O O . GLU A 1 187 ? 5.356 32.615 5.456 1.00 48.16 187 GLU A O 1
ATOM 1508 N N . GLU A 1 188 ? 7.158 33.911 5.710 1.00 44.03 188 GLU A N 1
ATOM 1509 C CA . GLU A 1 188 ? 7.793 33.474 4.458 1.00 44.03 188 GLU A CA 1
ATOM 1510 C C . GLU A 1 188 ? 8.447 32.085 4.607 1.00 44.03 188 GLU A C 1
ATOM 1512 O O . GLU A 1 188 ? 8.439 31.280 3.669 1.00 44.03 188 GLU A O 1
ATOM 1517 N N . ASN A 1 189 ? 8.931 31.760 5.812 1.00 48.84 189 ASN A N 1
ATOM 1518 C CA . ASN A 1 189 ? 9.466 30.441 6.156 1.00 48.84 189 ASN A CA 1
ATOM 1519 C C . ASN A 1 189 ? 8.357 29.399 6.335 1.00 48.84 189 ASN A C 1
ATOM 1521 O O . ASN A 1 189 ? 8.519 28.260 5.899 1.00 48.84 189 ASN A O 1
ATOM 1525 N N . GLU A 1 190 ? 7.203 29.786 6.881 1.00 49.75 190 GLU A N 1
ATOM 1526 C CA . GLU A 1 190 ? 6.023 28.921 6.966 1.00 49.75 190 GLU A CA 1
ATOM 1527 C C . GLU A 1 190 ? 5.496 28.573 5.562 1.00 49.75 190 GLU A C 1
ATOM 1529 O O . GLU A 1 190 ? 5.210 27.413 5.268 1.00 49.75 190 GLU A O 1
ATOM 1534 N N . ALA A 1 191 ? 5.469 29.540 4.636 1.00 50.59 191 ALA A N 1
ATOM 1535 C CA . ALA A 1 191 ? 5.077 29.313 3.243 1.00 50.59 191 ALA A CA 1
ATOM 1536 C C . ALA A 1 191 ? 6.054 28.401 2.468 1.00 50.59 191 ALA A C 1
ATOM 1538 O O . ALA A 1 191 ? 5.620 27.571 1.661 1.00 50.59 191 ALA A O 1
ATOM 1539 N N . LEU A 1 192 ? 7.366 28.524 2.703 1.00 47.31 192 LEU A N 1
ATOM 1540 C CA . LEU A 1 192 ? 8.396 27.646 2.125 1.00 47.31 192 LEU A CA 1
ATOM 1541 C C . LEU A 1 192 ? 8.385 26.250 2.755 1.00 47.31 192 LEU A C 1
ATOM 1543 O O . LEU A 1 192 ? 8.491 25.255 2.030 1.00 47.31 192 LEU A O 1
ATOM 1547 N N . GLY A 1 193 ? 8.157 26.176 4.068 1.00 50.62 193 GLY A N 1
ATOM 1548 C CA . GLY A 1 193 ? 7.809 24.958 4.785 1.00 50.62 193 GLY A CA 1
ATOM 1549 C C . GLY A 1 193 ? 6.645 24.277 4.081 1.00 50.62 193 GLY A C 1
ATOM 1550 O O . GLY A 1 193 ? 6.838 23.187 3.550 1.00 50.62 193 GLY A O 1
ATOM 1551 N N . LEU A 1 194 ? 5.505 24.973 3.939 1.00 48.41 194 LEU A N 1
ATOM 1552 C CA . LEU A 1 194 ? 4.273 24.553 3.242 1.00 48.41 194 LEU A CA 1
ATOM 1553 C C . LEU A 1 194 ? 4.498 24.126 1.778 1.00 48.41 194 LEU A C 1
ATOM 1555 O O . LEU A 1 194 ? 3.842 23.206 1.279 1.00 48.41 194 LEU A O 1
ATOM 1559 N N . ALA A 1 195 ? 5.454 24.735 1.077 1.00 48.81 195 ALA A N 1
ATOM 1560 C CA . ALA A 1 195 ? 5.830 24.346 -0.280 1.00 48.81 195 ALA A CA 1
ATOM 1561 C C . ALA A 1 195 ? 6.667 23.054 -0.333 1.00 48.81 195 ALA A C 1
ATOM 1563 O O . ALA A 1 195 ? 6.508 22.278 -1.280 1.00 48.81 195 ALA A O 1
ATOM 1564 N N . SER A 1 196 ? 7.507 22.783 0.671 1.00 46.22 196 SER A N 1
ATOM 1565 C CA . SER A 1 196 ? 8.311 21.551 0.762 1.00 46.22 196 SER A CA 1
ATOM 1566 C C . SER A 1 196 ? 7.462 20.282 0.971 1.00 46.22 196 SER A C 1
ATOM 1568 O O . SER A 1 196 ? 7.847 19.198 0.519 1.00 46.22 196 SER A O 1
ATOM 1570 N N . PHE A 1 197 ? 6.239 20.428 1.507 1.00 48.72 197 PHE A N 1
ATOM 1571 C CA . PHE A 1 197 ? 5.222 19.363 1.592 1.00 48.72 197 PHE A CA 1
ATOM 1572 C C . PHE A 1 197 ? 4.659 18.929 0.228 1.00 48.72 197 PHE A C 1
ATOM 1574 O O . PHE A 1 197 ? 3.831 18.024 0.164 1.00 48.72 197 PHE A O 1
ATOM 1581 N N . LYS A 1 198 ? 5.054 19.566 -0.884 1.00 47.38 198 LYS A N 1
ATOM 1582 C CA . LYS A 1 198 ? 4.605 19.189 -2.239 1.00 47.38 198 LYS A CA 1
ATOM 1583 C C . LYS A 1 198 ? 5.490 18.124 -2.897 1.00 47.38 198 LYS A C 1
ATOM 1585 O O . LYS A 1 198 ? 5.383 17.914 -4.109 1.00 47.38 198 LYS A O 1
ATOM 1590 N N . SER A 1 199 ? 6.378 17.482 -2.138 1.00 49.59 199 SER A N 1
ATOM 1591 C CA . SER A 1 199 ? 7.264 16.428 -2.632 1.00 49.59 199 SER A CA 1
ATOM 15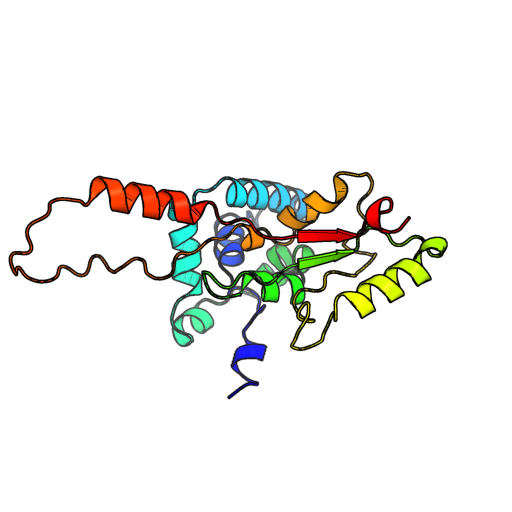92 C C . SER A 1 199 ? 6.462 15.182 -3.024 1.00 49.59 199 SER A C 1
ATOM 1594 O O . SER A 1 199 ? 5.572 14.716 -2.319 1.00 49.59 199 SER A O 1
ATOM 1596 N N . ARG A 1 200 ? 6.727 14.708 -4.243 1.00 56.38 200 ARG A N 1
ATOM 1597 C CA . ARG A 1 200 ? 5.953 13.688 -4.953 1.00 56.38 200 ARG A CA 1
ATOM 1598 C C . ARG A 1 200 ? 6.657 12.345 -4.810 1.00 56.38 200 ARG A C 1
ATOM 1600 O O . ARG A 1 200 ? 7.860 12.273 -5.041 1.00 56.38 200 ARG A O 1
ATOM 1607 N N . VAL A 1 201 ? 5.905 11.291 -4.511 1.00 60.56 201 VAL A N 1
ATOM 1608 C CA . VAL A 1 201 ? 6.362 9.915 -4.747 1.00 60.56 201 VAL A CA 1
ATOM 1609 C C . VAL A 1 201 ? 6.736 9.782 -6.217 1.00 60.56 201 VAL A C 1
ATOM 1611 O O . VAL A 1 201 ? 5.958 10.179 -7.088 1.00 60.56 201 VAL A O 1
ATOM 1614 N N . LEU A 1 202 ? 7.908 9.214 -6.491 1.00 65.44 202 LEU A N 1
ATOM 1615 C CA . LEU A 1 202 ? 8.289 8.815 -7.837 1.00 65.44 202 LEU A CA 1
ATOM 1616 C C . LEU A 1 202 ? 7.921 7.341 -8.033 1.00 65.44 202 LEU A C 1
ATOM 1618 O O . LEU A 1 202 ? 8.503 6.458 -7.403 1.00 65.44 202 LEU A O 1
ATOM 1622 N N . ILE A 1 203 ? 6.926 7.096 -8.885 1.00 73.50 203 ILE A N 1
ATOM 1623 C CA . ILE A 1 203 ? 6.494 5.752 -9.277 1.00 73.50 203 ILE A CA 1
ATOM 1624 C C . ILE A 1 203 ? 6.983 5.514 -10.702 1.00 73.50 203 ILE A C 1
ATOM 1626 O O . ILE A 1 203 ? 6.598 6.250 -11.611 1.00 73.50 203 ILE A O 1
ATOM 1630 N N . TYR A 1 204 ? 7.810 4.489 -10.894 1.00 75.25 204 TYR A N 1
ATOM 1631 C CA . TYR A 1 204 ? 8.134 3.978 -12.221 1.00 75.25 204 TYR A CA 1
ATOM 1632 C C . TYR A 1 204 ? 7.086 2.929 -12.590 1.00 75.25 204 TYR A C 1
ATOM 1634 O O . TYR A 1 204 ? 7.005 1.876 -11.954 1.00 75.25 204 TYR A O 1
ATOM 1642 N N . VAL A 1 205 ? 6.252 3.255 -13.578 1.00 81.38 205 VAL A N 1
ATOM 1643 C CA . VAL A 1 205 ? 5.194 2.375 -14.086 1.00 81.38 205 VAL A CA 1
ATOM 1644 C C . VAL A 1 205 ? 5.705 1.677 -15.341 1.00 81.38 205 VAL A C 1
ATOM 1646 O O . VAL A 1 205 ? 6.116 2.342 -16.288 1.00 81.38 205 VAL A O 1
ATOM 1649 N N . LEU A 1 206 ? 5.679 0.346 -15.336 1.00 80.75 206 LEU A N 1
ATOM 1650 C CA . LEU A 1 206 ? 6.034 -0.486 -16.485 1.00 80.75 206 LEU A CA 1
ATOM 1651 C C . LEU A 1 206 ? 4.774 -1.107 -17.068 1.00 80.75 206 LEU A C 1
ATOM 1653 O O . LEU A 1 206 ? 4.367 -2.216 -16.698 1.00 80.75 206 LEU A O 1
ATOM 1657 N N . ASP A 1 207 ? 4.148 -0.334 -17.946 1.00 81.06 207 ASP A N 1
ATOM 1658 C CA . ASP A 1 207 ? 2.988 -0.729 -18.728 1.00 81.06 207 ASP A CA 1
ATOM 1659 C C . ASP A 1 207 ? 3.393 -1.180 -20.144 1.00 81.06 207 ASP A C 1
ATOM 1661 O O . ASP A 1 207 ? 4.570 -1.294 -20.485 1.00 81.06 207 ASP A O 1
ATOM 1665 N N . GLU A 1 208 ? 2.399 -1.498 -20.972 1.00 79.81 208 GLU A N 1
ATOM 1666 C CA . GLU A 1 208 ? 2.630 -1.928 -22.352 1.00 79.81 208 GLU A CA 1
ATOM 1667 C C . GLU A 1 208 ? 3.317 -0.848 -23.206 1.00 79.81 208 GLU A C 1
ATOM 1669 O O . GLU A 1 208 ? 4.070 -1.190 -24.115 1.00 79.81 208 GLU A O 1
ATOM 1674 N N . GLU A 1 209 ? 3.070 0.438 -22.939 1.00 81.94 209 GLU A N 1
ATOM 1675 C CA . GLU A 1 209 ? 3.691 1.540 -23.680 1.00 81.94 209 GLU A CA 1
ATOM 1676 C C . GLU A 1 209 ? 5.173 1.673 -23.320 1.00 81.94 209 GLU A C 1
ATOM 1678 O O . GLU A 1 209 ? 6.002 1.812 -24.215 1.00 81.94 209 GLU A O 1
ATOM 1683 N N . ALA A 1 210 ? 5.519 1.559 -22.037 1.00 76.00 210 ALA A N 1
ATOM 1684 C CA . ALA A 1 210 ? 6.898 1.636 -21.561 1.00 76.00 210 ALA A CA 1
ATOM 1685 C C . ALA A 1 210 ? 7.790 0.488 -22.067 1.00 76.00 210 ALA A C 1
ATOM 1687 O O . ALA A 1 210 ? 9.005 0.656 -22.157 1.00 76.00 210 ALA A O 1
ATOM 1688 N N . LEU A 1 211 ? 7.203 -0.674 -22.371 1.00 79.38 211 LEU A N 1
ATOM 1689 C CA . LEU A 1 211 ? 7.924 -1.889 -22.768 1.00 79.38 211 LEU A CA 1
ATOM 1690 C C . LEU A 1 211 ? 8.065 -2.081 -24.293 1.00 79.38 211 LEU A C 1
ATOM 1692 O O . LEU A 1 211 ? 8.663 -3.074 -24.714 1.00 79.38 211 LEU A O 1
ATOM 1696 N N . ARG A 1 212 ? 7.499 -1.193 -25.119 1.00 78.88 212 ARG A N 1
ATOM 1697 C CA . ARG A 1 212 ? 7.510 -1.277 -26.594 1.00 78.88 212 ARG A CA 1
ATOM 1698 C C . ARG A 1 212 ? 8.512 -0.323 -27.233 1.00 78.88 212 ARG A C 1
ATOM 1700 O O . ARG A 1 212 ? 9.113 -0.743 -28.249 1.00 78.88 212 ARG A O 1
#